Protein AF-A0A1H9XP33-F1 (afdb_monomer)

Foldseek 3Di:
DDDEAEAEEEEFAQAAPQACPQFPGFQARVLLLVLVLCLLCPPQKHRHPNVRYHYHYQAWLVSVLVVLLCQQAVDAQRYAYEYEYAGAWAADPVLWIFAAHRHDDNVPCVVGTHTLVSSLVSQLVGNYQHYEYEEHYE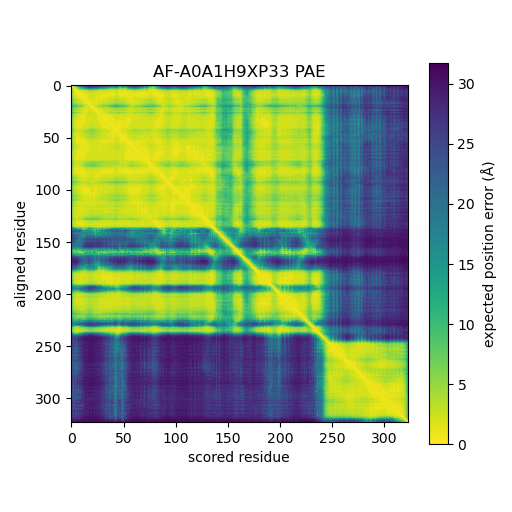SQVSNVVPVPNPLASDHAKYKYKYFHDYPDDDDSDPDRNHHDLLSVQLSVCSNQQPPDDPFFCFPVRSLVSSQVSCVVVVHDGIDMDIHNHPDTHGRIGHNPPPPPPPPQLVSLVVVLVVLLVPAPFLVSSCSVNVVSLVSNCVDLVCVLVSLQVQLVSCVRVVNNVRSVVSNVVSVVSVPDPDD

Structure (mmCIF, N/CA/C/O backbone):
data_AF-A0A1H9XP33-F1
#
_entry.id   AF-A0A1H9XP33-F1
#
loop_
_atom_site.group_PDB
_atom_site.id
_atom_site.type_symbol
_atom_site.label_atom_id
_atom_site.label_alt_id
_atom_site.label_comp_id
_atom_site.label_asym_id
_atom_site.label_entity_id
_atom_site.label_seq_id
_atom_site.pdbx_PDB_ins_code
_atom_site.Cartn_x
_atom_site.Cartn_y
_atom_site.Cartn_z
_atom_site.occupancy
_atom_site.B_iso_or_equiv
_atom_site.auth_seq_id
_atom_site.auth_comp_id
_atom_site.auth_asym_id
_atom_site.auth_atom_id
_atom_site.pdbx_PDB_model_num
ATOM 1 N N . MET A 1 1 ? -26.096 -5.736 9.393 1.00 40.00 1 MET A N 1
ATOM 2 C CA . MET A 1 1 ? -25.093 -5.368 8.371 1.00 40.00 1 MET A CA 1
ATOM 3 C C . MET A 1 1 ? -23.781 -5.936 8.857 1.00 40.00 1 MET A C 1
ATOM 5 O O . MET A 1 1 ? -23.529 -5.797 10.047 1.00 40.00 1 MET A O 1
ATOM 9 N N . ALA A 1 2 ? -23.040 -6.655 8.012 1.00 49.94 2 ALA A N 1
ATOM 10 C CA . ALA A 1 2 ? -21.711 -7.123 8.394 1.00 49.94 2 ALA A CA 1
ATOM 11 C C . ALA A 1 2 ? -20.819 -5.903 8.665 1.00 49.94 2 ALA A C 1
ATOM 13 O O . ALA A 1 2 ? -20.994 -4.857 8.034 1.00 49.94 2 ALA A O 1
ATOM 14 N N . GLU A 1 3 ? -19.930 -6.012 9.645 1.00 59.25 3 GLU A N 1
ATOM 15 C CA . GLU A 1 3 ? -18.951 -4.969 9.930 1.00 59.25 3 GLU A CA 1
ATOM 16 C C . GLU A 1 3 ? -17.987 -4.847 8.740 1.00 59.25 3 GLU A C 1
ATOM 18 O O . GLU A 1 3 ? -17.583 -5.851 8.155 1.00 59.25 3 GLU A O 1
ATOM 23 N N . ARG A 1 4 ? -17.684 -3.616 8.321 1.00 71.75 4 ARG A N 1
ATOM 24 C CA . ARG A 1 4 ? -16.796 -3.355 7.181 1.00 71.75 4 ARG A CA 1
ATOM 25 C C . ARG A 1 4 ? -15.361 -3.705 7.569 1.00 71.75 4 ARG A C 1
ATOM 27 O O . ARG A 1 4 ? -14.798 -3.042 8.435 1.00 71.75 4 ARG A O 1
ATOM 34 N N . THR A 1 5 ? -14.758 -4.670 6.880 1.00 84.06 5 THR A N 1
ATOM 35 C CA . THR A 1 5 ? -13.333 -4.996 7.029 1.00 84.06 5 THR A CA 1
ATOM 36 C C . THR A 1 5 ? -12.486 -4.161 6.065 1.00 84.06 5 THR A C 1
ATOM 38 O O . THR A 1 5 ? -12.857 -3.944 4.908 1.00 84.06 5 THR A O 1
ATOM 41 N N . TYR A 1 6 ? -11.337 -3.683 6.541 1.00 87.69 6 TYR A N 1
ATOM 42 C CA . TYR A 1 6 ? -10.351 -2.957 5.742 1.00 87.69 6 TYR A CA 1
ATOM 43 C C . TYR A 1 6 ? -9.176 -3.891 5.475 1.00 87.69 6 TYR A C 1
ATOM 45 O O . TYR A 1 6 ? -8.472 -4.268 6.408 1.00 87.69 6 TYR A O 1
ATOM 53 N N . ARG A 1 7 ? -8.977 -4.284 4.215 1.00 94.00 7 ARG A N 1
ATOM 54 C CA . ARG A 1 7 ? -7.923 -5.225 3.809 1.00 94.00 7 ARG A CA 1
ATOM 55 C C . ARG A 1 7 ? -6.923 -4.514 2.912 1.00 94.00 7 ARG A C 1
ATOM 57 O O . ARG A 1 7 ? -7.322 -3.820 1.977 1.00 94.00 7 ARG A O 1
ATOM 64 N N . ALA A 1 8 ? -5.635 -4.739 3.147 1.00 97.00 8 ALA A N 1
ATOM 65 C CA . ALA A 1 8 ? -4.570 -4.182 2.327 1.00 97.00 8 ALA A CA 1
ATOM 66 C C . ALA A 1 8 ? -3.606 -5.256 1.817 1.00 97.00 8 ALA A C 1
ATOM 68 O O . ALA A 1 8 ? -3.196 -6.156 2.553 1.00 97.00 8 ALA A O 1
ATOM 69 N N . LEU A 1 9 ? -3.201 -5.111 0.559 1.00 98.50 9 LEU A N 1
ATOM 70 C CA . LEU A 1 9 ? -2.110 -5.857 -0.050 1.00 98.50 9 LEU A CA 1
ATOM 71 C C . LEU A 1 9 ? -1.012 -4.869 -0.446 1.00 98.50 9 LEU A C 1
ATOM 73 O O . LEU A 1 9 ? -1.232 -4.000 -1.289 1.00 98.50 9 LEU A O 1
ATOM 77 N N . LEU A 1 10 ? 0.165 -5.006 0.162 1.00 98.12 10 LEU A N 1
ATOM 78 C CA . LEU A 1 10 ? 1.353 -4.219 -0.158 1.00 98.12 10 LEU A CA 1
ATOM 79 C C . LEU A 1 10 ? 2.293 -5.087 -1.001 1.00 98.12 10 LEU A C 1
ATOM 81 O O . LEU A 1 10 ? 2.899 -6.021 -0.480 1.00 98.12 10 LEU A O 1
ATOM 85 N N . VAL A 1 11 ? 2.395 -4.806 -2.297 1.00 98.19 11 VAL A N 1
ATOM 86 C CA . VAL A 1 11 ? 3.327 -5.472 -3.215 1.00 98.19 11 VAL A CA 1
ATOM 87 C C . VAL A 1 11 ? 4.548 -4.578 -3.392 1.00 98.19 11 VAL A C 1
ATOM 89 O O . VAL A 1 11 ? 4.429 -3.462 -3.890 1.00 98.19 11 VAL A O 1
ATOM 92 N N . THR A 1 12 ? 5.726 -5.040 -2.989 1.00 95.81 12 THR A N 1
ATOM 93 C CA . THR A 1 12 ? 6.941 -4.215 -3.015 1.00 95.81 12 THR A CA 1
ATOM 94 C C . THR A 1 12 ? 8.111 -4.971 -3.613 1.00 95.81 12 THR A C 1
ATOM 96 O O . THR A 1 12 ? 8.598 -5.929 -3.017 1.00 95.81 12 THR A O 1
ATOM 99 N N . ASN A 1 13 ? 8.593 -4.519 -4.765 1.00 95.38 13 ASN A N 1
ATOM 100 C CA . ASN A 1 13 ? 9.676 -5.169 -5.490 1.00 95.38 13 ASN A CA 1
ATOM 101 C C . ASN A 1 13 ? 10.824 -4.186 -5.720 1.00 95.38 13 ASN A C 1
ATOM 103 O O . ASN A 1 13 ? 10.667 -3.191 -6.428 1.00 95.38 13 ASN A O 1
ATOM 107 N N . GLY A 1 14 ? 11.978 -4.487 -5.126 1.00 92.50 14 GLY A N 1
ATOM 10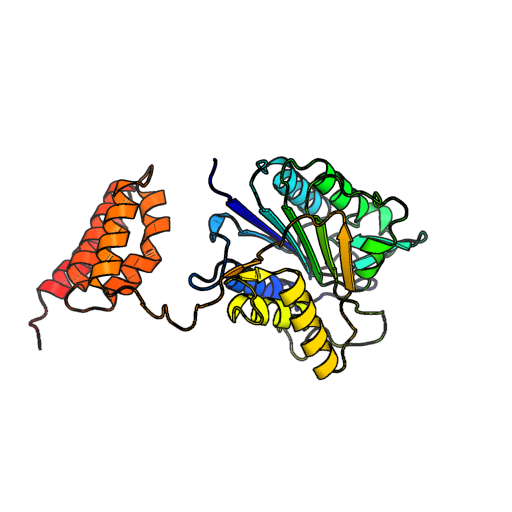8 C CA . GLY A 1 14 ? 13.219 -3.731 -5.279 1.00 92.50 14 GLY A CA 1
ATOM 109 C C . GLY A 1 14 ? 14.367 -4.537 -5.887 1.00 92.50 14 GLY A C 1
ATOM 110 O O . GLY A 1 14 ? 15.301 -3.945 -6.425 1.00 92.50 14 GLY A O 1
ATOM 111 N N . ALA A 1 15 ? 14.309 -5.870 -5.870 1.00 93.25 15 ALA A N 1
ATOM 112 C CA . ALA A 1 15 ? 15.332 -6.722 -6.469 1.00 93.25 15 ALA A CA 1
ATOM 113 C C . ALA A 1 15 ? 14.938 -7.198 -7.879 1.00 93.25 15 ALA A C 1
ATOM 115 O O . ALA A 1 15 ? 13.891 -7.817 -8.056 1.00 93.25 15 ALA A O 1
ATOM 116 N N . PHE A 1 16 ? 15.823 -6.991 -8.862 1.00 95.25 16 PHE A N 1
ATOM 117 C CA . PHE A 1 16 ? 15.619 -7.383 -10.268 1.00 95.25 16 PHE A CA 1
ATOM 118 C C . PHE A 1 16 ? 16.847 -8.130 -10.834 1.00 95.25 16 PHE A C 1
ATOM 120 O O . PHE A 1 16 ? 17.539 -7.623 -11.719 1.00 95.25 16 PHE A O 1
ATOM 127 N N . PRO A 1 17 ? 17.189 -9.318 -10.296 1.00 96.06 17 PRO A N 1
ATOM 128 C CA . PRO A 1 17 ? 18.408 -10.046 -10.670 1.00 96.06 17 PRO A CA 1
ATOM 129 C C . PRO A 1 17 ? 18.444 -10.509 -12.133 1.00 96.06 17 PRO A C 1
ATOM 131 O O . PRO A 1 17 ? 19.531 -10.727 -12.666 1.00 96.06 17 PRO A O 1
ATOM 134 N N . ASP A 1 18 ? 17.283 -10.645 -12.774 1.00 95.62 18 ASP A N 1
ATOM 135 C CA . ASP A 1 18 ? 17.166 -11.202 -14.125 1.00 95.62 18 ASP A CA 1
ATOM 136 C C . ASP A 1 18 ? 17.384 -10.149 -15.228 1.00 95.62 18 ASP A C 1
ATOM 138 O O . ASP A 1 18 ? 17.601 -10.508 -16.388 1.00 95.62 18 ASP A O 1
ATOM 142 N N . ASP A 1 19 ? 17.368 -8.856 -14.880 1.00 93.69 19 ASP A N 1
ATOM 143 C CA . ASP A 1 19 ? 17.683 -7.749 -15.791 1.00 93.69 19 ASP A CA 1
ATOM 144 C C . ASP A 1 19 ? 18.247 -6.513 -15.057 1.00 93.69 19 ASP A C 1
ATOM 146 O O . ASP A 1 19 ? 17.662 -5.430 -15.112 1.00 93.69 19 ASP A O 1
ATOM 150 N N . PRO A 1 20 ? 19.412 -6.617 -14.391 1.00 86.62 20 PRO A N 1
ATOM 151 C CA . PRO A 1 20 ? 19.989 -5.505 -13.630 1.00 86.62 20 PRO A CA 1
ATOM 152 C C . PRO A 1 20 ? 20.399 -4.312 -14.511 1.00 86.62 20 PRO A C 1
ATOM 154 O O . PRO A 1 20 ? 20.619 -3.214 -14.002 1.00 86.62 20 PRO A O 1
ATOM 157 N N . GLY A 1 21 ? 20.535 -4.520 -15.829 1.00 85.44 21 GLY A N 1
ATOM 158 C CA . GLY A 1 21 ? 20.851 -3.471 -16.800 1.00 85.44 21 GLY A CA 1
ATOM 159 C C . GLY A 1 21 ? 19.621 -2.696 -17.282 1.00 85.44 21 GLY A C 1
ATOM 160 O O . GLY A 1 21 ? 19.719 -1.493 -17.521 1.00 85.44 21 GLY A O 1
ATOM 161 N N . GLY A 1 22 ? 18.472 -3.363 -17.426 1.00 86.69 22 GLY A N 1
ATOM 162 C CA . GLY A 1 22 ? 17.199 -2.738 -17.795 1.00 86.69 22 GLY A CA 1
ATOM 163 C C . GLY A 1 22 ? 16.377 -2.242 -16.602 1.00 86.69 22 GLY A C 1
ATOM 164 O O . GLY A 1 22 ? 15.602 -1.295 -16.757 1.00 86.69 22 GLY A O 1
ATOM 165 N N . LEU A 1 23 ? 16.567 -2.848 -15.427 1.00 89.19 23 LEU A N 1
ATOM 166 C CA . LEU A 1 23 ? 15.895 -2.548 -14.164 1.00 89.19 23 LEU A CA 1
ATOM 167 C C . LEU A 1 23 ? 16.927 -2.536 -13.028 1.00 89.19 23 LEU A C 1
ATOM 169 O O . LEU A 1 23 ? 17.264 -3.567 -12.450 1.00 89.19 23 LEU A O 1
ATOM 173 N N . ALA A 1 24 ? 17.439 -1.352 -12.697 1.00 88.44 24 ALA A N 1
ATOM 174 C CA . ALA A 1 24 ? 18.358 -1.211 -11.571 1.00 88.44 24 ALA A CA 1
ATOM 175 C C . ALA A 1 24 ? 17.665 -1.602 -10.247 1.00 88.44 24 ALA A C 1
ATOM 177 O O . ALA A 1 24 ? 16.473 -1.317 -10.091 1.00 88.44 24 ALA A O 1
ATOM 178 N N . PRO A 1 25 ? 18.376 -2.221 -9.287 1.00 88.94 25 PRO A N 1
ATOM 179 C CA . PRO A 1 25 ? 17.812 -2.513 -7.975 1.00 88.94 25 PRO A CA 1
ATOM 180 C C . PRO A 1 25 ? 17.385 -1.224 -7.264 1.00 88.94 25 PRO A C 1
ATOM 182 O O . PRO A 1 25 ? 18.082 -0.213 -7.352 1.00 88.94 25 PRO A O 1
ATOM 185 N N . LEU A 1 26 ? 16.252 -1.288 -6.565 1.00 87.31 26 LEU A N 1
ATOM 186 C CA . LEU A 1 26 ? 15.684 -0.191 -5.789 1.00 87.31 26 LEU A CA 1
ATOM 187 C C . LEU A 1 26 ? 15.841 -0.462 -4.294 1.00 87.31 26 LEU A C 1
ATOM 189 O O . LEU A 1 26 ? 15.582 -1.574 -3.831 1.00 87.31 26 LEU A O 1
ATOM 193 N N . LEU A 1 27 ? 16.226 0.558 -3.529 1.00 85.12 27 LEU A N 1
ATOM 194 C CA . LEU A 1 27 ? 16.434 0.432 -2.078 1.00 85.12 27 LEU A CA 1
ATOM 195 C C . LEU A 1 27 ? 15.208 0.847 -1.248 1.00 85.12 27 LEU A C 1
ATOM 197 O O . LEU A 1 27 ? 15.084 0.437 -0.094 1.00 85.12 27 LEU A O 1
ATOM 201 N N . GLY A 1 28 ? 14.304 1.638 -1.830 1.00 84.56 28 GLY A N 1
ATOM 202 C CA . GLY A 1 28 ? 13.090 2.143 -1.178 1.00 84.56 28 GLY A CA 1
ATOM 203 C C . GLY A 1 28 ? 11.992 1.106 -0.875 1.00 84.56 28 GLY A C 1
ATOM 204 O O . GLY A 1 28 ? 11.453 1.148 0.233 1.00 84.56 28 GLY A O 1
ATOM 205 N N . PRO A 1 29 ? 11.669 0.137 -1.764 1.00 91.06 29 PRO A N 1
ATOM 206 C CA . PRO A 1 29 ? 10.449 -0.674 -1.639 1.00 91.06 29 PRO A CA 1
ATOM 207 C C . PRO A 1 29 ? 10.289 -1.443 -0.320 1.00 91.06 29 PRO A C 1
ATOM 209 O O . PRO A 1 29 ? 9.179 -1.555 0.200 1.00 91.06 29 PRO A O 1
ATOM 212 N N . ALA A 1 30 ? 11.382 -1.943 0.264 1.00 88.88 30 ALA A N 1
ATOM 213 C CA . ALA A 1 30 ? 11.325 -2.607 1.567 1.00 88.88 30 ALA A CA 1
ATOM 214 C C . ALA A 1 30 ? 10.908 -1.633 2.682 1.00 88.88 30 ALA A C 1
ATOM 216 O O . ALA A 1 30 ? 10.032 -1.940 3.493 1.00 88.88 30 ALA A O 1
ATOM 217 N N . ARG A 1 31 ? 11.485 -0.424 2.689 1.00 89.00 31 ARG A N 1
ATOM 218 C CA . ARG A 1 31 ? 11.159 0.609 3.676 1.00 89.00 31 ARG A CA 1
ATOM 219 C C . ARG A 1 31 ? 9.765 1.190 3.457 1.00 89.00 31 ARG A C 1
ATOM 221 O O . ARG A 1 31 ? 9.067 1.501 4.421 1.00 89.00 31 ARG A O 1
ATOM 228 N N . ASP A 1 32 ? 9.349 1.287 2.202 1.00 91.44 32 ASP A N 1
ATOM 229 C CA . ASP A 1 32 ? 8.005 1.693 1.818 1.00 91.44 32 ASP A CA 1
ATOM 230 C C . ASP A 1 32 ? 6.937 0.754 2.397 1.00 91.44 32 ASP A C 1
ATOM 232 O O . ASP A 1 32 ? 5.954 1.224 2.974 1.00 91.44 32 ASP A O 1
ATOM 236 N N . ALA A 1 33 ? 7.142 -0.568 2.299 1.00 91.81 33 ALA A N 1
ATOM 237 C CA . ALA A 1 33 ? 6.236 -1.562 2.879 1.00 91.81 33 ALA A CA 1
ATOM 238 C C . ALA A 1 33 ? 6.100 -1.394 4.396 1.00 91.81 33 ALA A C 1
ATOM 240 O O . ALA A 1 33 ? 4.986 -1.408 4.922 1.00 91.81 33 ALA A O 1
ATOM 241 N N . GLU A 1 34 ? 7.221 -1.228 5.102 1.00 90.00 34 GLU A N 1
ATOM 242 C CA . GLU A 1 34 ? 7.234 -1.028 6.553 1.00 90.00 34 GLU A CA 1
ATOM 243 C C . GLU A 1 34 ? 6.467 0.233 6.952 1.00 90.00 34 GLU A C 1
ATOM 245 O O . GLU A 1 34 ? 5.633 0.198 7.860 1.00 90.00 34 GLU A O 1
ATOM 250 N N . LEU A 1 35 ? 6.722 1.340 6.251 1.00 91.19 35 LEU A N 1
ATOM 251 C CA . LEU A 1 35 ? 6.119 2.628 6.555 1.00 91.19 35 LEU A CA 1
ATOM 252 C C . LEU A 1 35 ? 4.611 2.629 6.271 1.00 91.19 35 LEU A C 1
ATOM 254 O O . LEU A 1 35 ? 3.824 3.051 7.121 1.00 91.19 35 LEU A O 1
ATOM 258 N N . MET A 1 36 ? 4.196 2.097 5.119 1.00 94.62 36 MET A N 1
ATOM 259 C CA . MET A 1 36 ? 2.780 1.960 4.777 1.00 94.62 36 MET A CA 1
ATOM 260 C C . MET A 1 36 ? 2.059 1.015 5.730 1.00 94.62 36 MET A C 1
ATOM 262 O O . MET A 1 36 ? 0.979 1.353 6.211 1.00 94.62 36 MET A O 1
ATOM 266 N N . ARG A 1 37 ? 2.652 -0.141 6.061 1.00 91.56 37 ARG A N 1
ATOM 267 C CA . ARG A 1 37 ? 2.064 -1.069 7.035 1.00 91.56 37 ARG A CA 1
ATOM 268 C C . ARG A 1 37 ? 1.867 -0.381 8.381 1.00 91.56 37 ARG A C 1
ATOM 270 O O . ARG A 1 37 ? 0.764 -0.435 8.911 1.00 91.56 37 ARG A O 1
ATOM 277 N N . SER A 1 38 ? 2.892 0.310 8.882 1.00 86.88 38 SER A N 1
ATOM 278 C CA . SER A 1 38 ? 2.818 1.043 10.148 1.00 86.88 38 SER A CA 1
ATOM 279 C C . SER A 1 38 ? 1.711 2.097 10.147 1.00 86.88 38 SER A C 1
ATOM 281 O O . SER A 1 38 ? 0.996 2.212 11.136 1.00 86.88 38 SER A O 1
ATOM 283 N N . ALA A 1 39 ? 1.555 2.861 9.063 1.00 88.94 39 ALA A N 1
ATOM 284 C CA . ALA A 1 39 ? 0.540 3.908 8.979 1.00 88.94 39 ALA A CA 1
ATOM 285 C C . ALA A 1 39 ? -0.886 3.338 8.872 1.00 88.94 39 ALA A C 1
ATOM 287 O O . ALA A 1 39 ? -1.811 3.838 9.510 1.00 88.94 39 ALA A O 1
ATOM 288 N N . LEU A 1 40 ? -1.073 2.264 8.097 1.00 87.12 40 LEU A N 1
ATOM 289 C CA . LEU A 1 40 ? -2.379 1.623 7.911 1.00 87.12 40 LEU A CA 1
ATOM 290 C C . LEU A 1 40 ? -2.887 0.924 9.177 1.00 87.12 40 LEU A C 1
ATOM 292 O O . LEU A 1 40 ? -4.105 0.824 9.351 1.00 87.12 40 LEU A O 1
ATOM 296 N N . THR A 1 41 ? -1.972 0.460 10.036 1.00 82.06 41 THR A N 1
ATOM 297 C CA . THR A 1 41 ? -2.269 -0.271 11.278 1.00 82.06 41 THR A CA 1
ATOM 298 C C . THR A 1 41 ? -2.006 0.548 12.543 1.00 82.06 41 THR A C 1
ATOM 300 O O . THR A 1 41 ? -1.961 -0.027 13.631 1.00 82.06 41 THR A O 1
ATOM 303 N N . ASP A 1 42 ? -1.780 1.863 12.433 1.00 79.94 42 ASP A N 1
ATOM 304 C CA . ASP A 1 42 ? -1.598 2.726 13.605 1.00 79.94 42 ASP A CA 1
ATOM 305 C C . ASP A 1 42 ? -2.854 2.630 14.500 1.00 79.94 42 ASP A C 1
ATOM 307 O O . ASP A 1 42 ? -3.969 2.817 14.008 1.00 79.94 42 ASP A O 1
ATOM 311 N N . PRO A 1 43 ? -2.734 2.351 15.809 1.00 71.56 43 PRO A N 1
ATOM 312 C CA . PRO A 1 43 ? -3.908 2.183 16.668 1.00 71.56 43 PRO A CA 1
ATOM 313 C C . PRO A 1 43 ? -4.811 3.425 16.727 1.00 71.56 43 PRO A C 1
ATOM 315 O O . PRO A 1 43 ? -6.030 3.317 16.873 1.00 71.56 43 PRO A O 1
ATOM 318 N N . ARG A 1 44 ? -4.234 4.621 16.586 1.00 75.69 44 ARG A N 1
ATOM 319 C CA . ARG A 1 44 ? -4.951 5.896 16.675 1.00 75.69 44 ARG A CA 1
ATOM 320 C C . ARG A 1 44 ? -5.608 6.234 15.343 1.00 75.69 44 ARG A C 1
ATOM 322 O O . ARG A 1 44 ? -6.797 6.554 15.324 1.00 75.69 44 ARG A O 1
ATOM 329 N N . THR A 1 45 ? -4.872 6.121 14.237 1.00 80.00 45 THR A N 1
ATOM 330 C CA . THR A 1 45 ? -5.337 6.593 12.920 1.00 80.00 45 THR A CA 1
ATOM 331 C C . THR A 1 45 ? -5.629 5.487 11.905 1.00 80.00 45 THR A C 1
ATOM 333 O O . THR A 1 45 ? -6.490 5.662 11.050 1.00 80.00 45 THR A O 1
ATOM 336 N N . GLY A 1 46 ? -4.996 4.324 11.984 1.00 78.44 46 GLY A N 1
ATOM 337 C CA . GLY A 1 46 ? -5.113 3.251 10.995 1.00 78.44 46 GLY A CA 1
ATOM 338 C C . GLY A 1 46 ? -6.469 2.537 10.992 1.00 78.44 46 GLY A C 1
ATOM 339 O O . GLY A 1 46 ? -6.989 2.149 12.036 1.00 78.44 46 GLY A O 1
ATOM 340 N N . LEU A 1 47 ? -7.064 2.323 9.815 1.00 81.50 47 LEU A N 1
ATOM 341 C CA . LEU A 1 47 ? -8.326 1.573 9.677 1.00 81.50 47 LEU A CA 1
ATOM 342 C C . LEU A 1 47 ? -8.143 0.047 9.632 1.00 81.50 47 LEU A C 1
ATOM 344 O O . LEU A 1 47 ? -9.124 -0.673 9.800 1.00 81.50 47 LEU A O 1
ATOM 348 N N . HIS A 1 48 ? -6.923 -0.444 9.406 1.00 84.69 48 HIS A N 1
ATOM 349 C CA . HIS A 1 48 ? -6.650 -1.862 9.170 1.00 84.69 48 HIS A CA 1
ATOM 350 C C . HIS A 1 48 ? -6.161 -2.544 10.446 1.00 84.69 48 HIS A C 1
ATOM 352 O O . HIS A 1 48 ? -5.326 -1.998 11.170 1.00 84.69 48 HIS A O 1
ATOM 358 N N . LEU A 1 49 ? -6.604 -3.778 10.688 1.00 79.56 49 LEU A N 1
ATOM 359 C CA . LEU A 1 49 ? -5.945 -4.632 11.672 1.00 79.56 49 LEU A CA 1
ATOM 360 C C . LEU A 1 49 ? -4.608 -5.134 11.102 1.00 79.56 49 LEU A C 1
ATOM 362 O O . LEU A 1 49 ? -4.513 -5.384 9.898 1.00 79.56 49 LEU A O 1
ATOM 366 N N . PRO A 1 50 ? -3.578 -5.380 11.935 1.00 77.12 50 PRO A N 1
ATOM 367 C CA . PRO A 1 50 ? -2.300 -5.924 11.464 1.00 77.12 50 PRO A CA 1
ATOM 368 C C . PRO A 1 50 ? -2.397 -7.241 10.682 1.00 77.12 50 PRO A C 1
ATOM 370 O O . PRO A 1 50 ? -1.519 -7.518 9.862 1.00 77.12 50 PRO A O 1
ATOM 373 N N . ALA A 1 51 ? -3.438 -8.042 10.943 1.00 80.56 51 ALA A N 1
ATOM 374 C CA . ALA A 1 51 ? -3.715 -9.304 10.255 1.00 80.56 51 ALA A CA 1
ATOM 375 C C . ALA A 1 51 ? -4.328 -9.114 8.855 1.00 80.56 51 ALA A C 1
ATOM 377 O O . ALA A 1 51 ? -4.184 -9.991 8.008 1.00 80.56 51 ALA A O 1
ATOM 378 N N . ASP A 1 52 ? -4.956 -7.964 8.601 1.00 86.25 52 ASP A N 1
ATOM 379 C CA . ASP A 1 52 ? -5.610 -7.644 7.329 1.00 86.25 52 ASP A CA 1
ATOM 380 C C . ASP A 1 52 ? -4.671 -6.927 6.346 1.00 86.25 52 ASP A C 1
ATOM 382 O O . ASP A 1 52 ? -5.070 -6.597 5.228 1.00 86.25 52 ASP A O 1
ATOM 386 N N . VAL A 1 53 ? -3.413 -6.694 6.743 1.00 90.44 53 VAL A N 1
ATOM 387 C CA . VAL A 1 53 ? -2.361 -6.117 5.896 1.00 90.44 53 VAL A CA 1
ATOM 388 C C . VAL A 1 53 ? -1.351 -7.198 5.523 1.00 90.44 53 VAL A C 1
ATOM 390 O O . VAL A 1 53 ? -0.488 -7.576 6.322 1.00 90.44 53 VAL A O 1
ATOM 393 N N . ARG A 1 54 ? -1.431 -7.682 4.282 1.00 97.62 54 ARG A N 1
ATOM 394 C CA . ARG A 1 54 ? -0.488 -8.654 3.713 1.00 97.62 54 ARG A CA 1
ATOM 395 C C . ARG A 1 54 ? 0.603 -7.931 2.930 1.00 97.62 54 ARG A C 1
ATOM 397 O O . ARG A 1 54 ? 0.307 -7.080 2.098 1.00 97.62 54 ARG A O 1
ATOM 404 N N . VAL A 1 55 ? 1.859 -8.314 3.155 1.00 97.44 55 VAL A N 1
ATOM 405 C CA . VAL A 1 55 ? 3.017 -7.818 2.396 1.00 97.44 55 VAL A CA 1
ATOM 406 C C . VAL A 1 55 ? 3.536 -8.927 1.486 1.00 97.44 55 VAL A C 1
ATOM 408 O O . VAL A 1 55 ? 3.723 -10.058 1.932 1.00 97.44 55 VAL A O 1
ATOM 411 N N . VAL A 1 56 ? 3.764 -8.601 0.218 1.00 98.12 56 VAL A N 1
ATOM 412 C CA . VAL A 1 56 ? 4.376 -9.464 -0.796 1.00 98.12 56 VAL A CA 1
ATOM 413 C C . VAL A 1 56 ? 5.615 -8.742 -1.304 1.00 98.12 56 VAL A C 1
ATOM 415 O O . VAL A 1 56 ? 5.516 -7.817 -2.106 1.00 98.12 56 VAL A O 1
ATOM 418 N N . ALA A 1 57 ? 6.774 -9.137 -0.781 1.00 96.81 57 ALA A N 1
ATOM 419 C CA . ALA A 1 57 ? 8.046 -8.488 -1.064 1.00 96.81 57 ALA A CA 1
ATOM 420 C C . ALA A 1 57 ? 8.888 -9.316 -2.040 1.00 96.81 57 ALA A C 1
ATOM 422 O O . ALA A 1 57 ? 9.003 -10.528 -1.861 1.00 96.81 57 ALA A O 1
ATOM 423 N N . ASP A 1 58 ? 9.470 -8.655 -3.045 1.00 97.06 58 ASP A N 1
ATOM 424 C CA . ASP A 1 58 ? 10.377 -9.243 -4.040 1.00 97.06 58 ASP A CA 1
ATOM 425 C C . ASP A 1 58 ? 9.854 -10.571 -4.622 1.00 97.06 58 ASP A C 1
ATOM 427 O O . ASP A 1 58 ? 10.590 -11.542 -4.805 1.00 97.06 58 ASP A O 1
ATOM 431 N N . ALA A 1 59 ? 8.554 -10.636 -4.910 1.00 98.12 59 ALA A N 1
ATOM 432 C CA . ALA A 1 59 ? 7.946 -11.822 -5.500 1.00 98.12 59 ALA A CA 1
ATOM 433 C C . ALA A 1 59 ? 8.173 -11.866 -7.017 1.00 98.12 59 ALA A C 1
ATOM 435 O O . ALA A 1 59 ? 8.276 -10.826 -7.676 1.00 98.12 59 ALA A O 1
ATOM 436 N N . ASP A 1 60 ? 8.233 -13.073 -7.576 1.00 98.50 60 ASP A N 1
ATOM 437 C CA . ASP A 1 60 ? 8.177 -13.273 -9.024 1.00 98.50 60 ASP A CA 1
ATOM 438 C C . ASP A 1 60 ? 6.783 -12.928 -9.580 1.00 98.50 60 ASP A C 1
ATOM 440 O O . ASP A 1 60 ? 5.815 -12.719 -8.837 1.00 98.50 60 ASP A O 1
ATOM 444 N N . GLN A 1 61 ? 6.672 -12.835 -10.905 1.00 98.19 61 GLN A N 1
ATOM 445 C CA . GLN A 1 61 ? 5.438 -12.446 -11.586 1.00 98.19 61 GLN A CA 1
ATOM 446 C C . GLN A 1 61 ? 4.260 -13.330 -11.161 1.00 98.19 61 GLN A C 1
ATOM 448 O O . GLN A 1 61 ? 3.157 -12.833 -10.916 1.00 98.19 61 GLN A O 1
ATOM 453 N N . ARG A 1 62 ? 4.491 -14.642 -11.038 1.00 98.25 62 ARG A N 1
ATOM 454 C CA . ARG A 1 62 ? 3.467 -15.604 -10.629 1.00 98.25 62 ARG A CA 1
ATOM 455 C C . ARG A 1 62 ? 3.004 -15.351 -9.196 1.00 98.25 62 ARG A C 1
ATOM 457 O O . ARG A 1 62 ? 1.802 -15.353 -8.951 1.00 98.25 62 ARG A O 1
ATOM 464 N N . GLY A 1 63 ? 3.927 -15.143 -8.266 1.00 98.50 63 GLY A N 1
ATOM 465 C CA . GLY A 1 63 ? 3.641 -14.877 -6.862 1.00 98.50 63 GLY A CA 1
ATOM 466 C C . GLY A 1 63 ? 2.843 -13.591 -6.674 1.00 98.50 63 GLY A C 1
ATOM 467 O O . GLY A 1 63 ? 1.888 -13.577 -5.898 1.00 98.50 63 GLY A O 1
ATOM 468 N N . VAL A 1 64 ? 3.168 -12.542 -7.437 1.00 98.56 64 VAL A N 1
ATOM 469 C CA . VAL A 1 64 ? 2.383 -11.299 -7.445 1.00 98.56 64 VAL A CA 1
ATOM 470 C C . VAL A 1 64 ? 0.971 -11.545 -7.983 1.00 98.56 64 VAL A C 1
ATOM 472 O O . VAL A 1 64 ? 0.005 -11.147 -7.337 1.00 98.56 64 VAL A O 1
ATOM 475 N N . LEU A 1 65 ? 0.827 -12.230 -9.123 1.00 98.44 65 LEU A N 1
ATOM 476 C CA . LEU A 1 65 ? -0.485 -12.522 -9.717 1.00 98.44 65 LEU A CA 1
ATOM 477 C C . LEU A 1 65 ? -1.374 -13.364 -8.795 1.00 98.44 65 LEU A C 1
ATOM 479 O O . LEU A 1 65 ? -2.543 -13.035 -8.632 1.00 98.44 65 LEU A O 1
ATOM 483 N N . VAL A 1 66 ? -0.824 -14.404 -8.162 1.00 98.44 66 VAL A N 1
ATOM 484 C CA . VAL A 1 66 ? -1.561 -15.235 -7.194 1.00 98.44 66 VAL A CA 1
ATOM 485 C C . VAL A 1 66 ? -1.999 -14.406 -5.990 1.00 98.44 66 VAL A C 1
ATOM 487 O O . VAL A 1 66 ? -3.147 -14.496 -5.571 1.00 98.44 66 VAL A O 1
ATOM 490 N N . ALA A 1 67 ? -1.120 -13.561 -5.446 1.00 98.44 67 ALA A N 1
ATOM 491 C CA . ALA A 1 67 ? -1.476 -12.725 -4.305 1.00 98.44 67 ALA A CA 1
ATOM 492 C C . ALA A 1 67 ? -2.568 -11.697 -4.638 1.00 98.44 67 ALA A C 1
ATOM 494 O O . ALA A 1 67 ? -3.435 -11.441 -3.804 1.00 98.44 67 ALA A O 1
ATOM 495 N N . LEU A 1 68 ? -2.529 -11.113 -5.839 1.00 98.25 68 LEU A N 1
ATOM 496 C CA . LEU A 1 68 ? -3.570 -10.210 -6.328 1.00 98.25 68 LEU A CA 1
ATOM 497 C C . LEU A 1 68 ? -4.907 -10.940 -6.483 1.00 98.25 68 LEU A C 1
ATOM 499 O O . LEU A 1 68 ? -5.925 -10.436 -6.012 1.00 98.25 68 LEU A O 1
ATOM 503 N N . ASP A 1 69 ? -4.891 -12.124 -7.095 1.00 97.44 69 ASP A N 1
ATOM 504 C CA . ASP A 1 69 ? -6.077 -12.956 -7.296 1.00 97.44 69 ASP A CA 1
ATOM 505 C C . ASP A 1 69 ? -6.730 -13.323 -5.952 1.00 97.44 69 ASP A C 1
ATOM 507 O O . ASP A 1 69 ? -7.880 -12.967 -5.706 1.00 97.44 69 ASP A O 1
ATOM 511 N N . GLU A 1 70 ? -5.960 -13.886 -5.013 1.00 97.12 70 GLU A N 1
ATOM 512 C CA . GLU A 1 70 ? -6.421 -14.216 -3.653 1.00 97.12 70 GLU A CA 1
ATOM 513 C C . GLU A 1 70 ? -6.983 -12.994 -2.905 1.00 97.12 70 GLU A C 1
ATOM 515 O O . GLU A 1 70 ? -7.970 -13.084 -2.166 1.00 97.12 70 GLU A O 1
ATOM 520 N N . PHE A 1 71 ? -6.345 -11.832 -3.064 1.00 97.06 71 PHE A N 1
ATOM 521 C CA . PHE A 1 71 ? -6.752 -10.604 -2.392 1.00 97.06 71 PHE A CA 1
ATOM 522 C C . PHE A 1 71 ? -8.109 -10.101 -2.892 1.00 97.06 71 PHE A C 1
ATOM 524 O O . PHE A 1 71 ? -9.001 -9.820 -2.080 1.00 97.06 71 PHE A O 1
ATOM 531 N N . PHE A 1 72 ? -8.267 -10.012 -4.215 1.00 95.31 72 PHE A N 1
ATOM 532 C CA . PHE A 1 72 ? -9.468 -9.488 -4.855 1.00 95.31 72 PHE A CA 1
ATOM 533 C C . PHE A 1 72 ? -10.641 -10.475 -4.823 1.00 95.31 72 PHE A C 1
ATOM 535 O O . PHE A 1 72 ? -11.771 -10.035 -4.574 1.00 95.31 72 PHE A O 1
ATOM 542 N N . ASP A 1 73 ? -10.393 -11.772 -5.019 1.00 94.31 73 ASP A N 1
ATOM 543 C CA . ASP A 1 73 ? -11.418 -12.825 -4.980 1.00 94.31 73 ASP A CA 1
ATOM 544 C C . ASP A 1 73 ? -11.929 -13.077 -3.554 1.00 94.31 73 ASP A C 1
ATOM 546 O O . ASP A 1 73 ? -13.135 -13.161 -3.320 1.00 94.31 73 ASP A O 1
ATOM 550 N N . GLY A 1 74 ? -11.032 -13.068 -2.562 1.00 91.12 74 GLY A N 1
ATOM 551 C CA . GLY A 1 74 ? -11.377 -13.315 -1.159 1.00 91.12 74 GLY A CA 1
ATOM 552 C C . GLY A 1 74 ? -12.177 -12.202 -0.467 1.00 91.12 74 GLY A C 1
ATOM 553 O O . GLY A 1 74 ? -12.379 -12.270 0.743 1.00 91.12 74 GLY A O 1
ATOM 554 N N . ALA A 1 75 ? -12.587 -11.151 -1.181 1.00 90.56 75 ALA A N 1
ATOM 555 C CA . ALA A 1 75 ? -13.244 -9.987 -0.595 1.00 90.56 75 ALA A CA 1
ATOM 556 C C . ALA A 1 75 ? -14.767 -10.130 -0.489 1.00 90.56 75 ALA A C 1
ATOM 558 O O . ALA A 1 75 ? -15.458 -10.524 -1.435 1.00 90.56 75 ALA A O 1
ATOM 559 N N . ALA A 1 76 ? -15.320 -9.717 0.650 1.00 88.88 76 ALA A N 1
ATOM 560 C CA . ALA A 1 76 ? -16.753 -9.571 0.828 1.00 88.88 76 ALA A CA 1
ATOM 561 C C . ALA A 1 76 ? -17.261 -8.255 0.216 1.00 88.88 76 ALA A C 1
ATOM 563 O O . ALA A 1 76 ? -16.513 -7.350 -0.144 1.00 88.88 76 ALA A O 1
ATOM 564 N N . ARG A 1 77 ? -18.587 -8.135 0.079 1.00 87.00 77 ARG A N 1
ATOM 565 C CA . ARG A 1 77 ? -19.224 -6.969 -0.557 1.00 87.00 77 ARG A CA 1
ATOM 566 C C . ARG A 1 77 ? -18.972 -5.659 0.199 1.00 87.00 77 ARG A C 1
ATOM 568 O O . ARG A 1 77 ? -18.900 -4.607 -0.440 1.00 87.00 77 ARG A O 1
ATOM 575 N N . ASP A 1 78 ? -18.911 -5.733 1.523 1.00 84.44 78 ASP A N 1
ATOM 576 C CA . ASP A 1 78 ? -18.824 -4.562 2.398 1.00 84.44 78 ASP A CA 1
ATOM 577 C C . ASP A 1 78 ? -17.375 -4.154 2.708 1.00 84.44 78 ASP A C 1
ATOM 579 O O . ASP A 1 78 ? -17.174 -3.062 3.248 1.00 84.44 78 ASP A O 1
ATOM 583 N N . ASP A 1 79 ? -16.398 -4.972 2.293 1.00 87.56 79 ASP A N 1
ATOM 584 C CA . ASP A 1 79 ? -14.966 -4.721 2.453 1.00 87.56 79 ASP A CA 1
ATOM 585 C C . ASP A 1 79 ? -14.510 -3.476 1.682 1.00 87.56 79 ASP A C 1
ATOM 587 O O . ASP A 1 79 ? -15.021 -3.146 0.601 1.00 87.56 79 ASP A O 1
ATOM 591 N N . GLN A 1 80 ? -13.481 -2.827 2.226 1.00 90.25 80 GLN A N 1
ATOM 592 C CA . GLN A 1 80 ? -12.628 -1.900 1.495 1.00 90.25 80 GLN A CA 1
ATOM 593 C C . GLN A 1 80 ? -11.286 -2.579 1.212 1.00 90.25 80 GLN A C 1
ATOM 595 O O . GLN A 1 80 ? -10.646 -3.091 2.130 1.00 90.25 80 GLN A O 1
ATOM 600 N N . LEU A 1 81 ? -10.856 -2.554 -0.048 1.00 94.25 81 LEU A N 1
ATOM 601 C CA . LEU A 1 81 ? -9.573 -3.109 -0.472 1.00 94.25 81 LEU A CA 1
ATOM 602 C C . LEU A 1 81 ? -8.590 -1.991 -0.803 1.00 94.25 81 LEU A C 1
ATOM 604 O O . LEU A 1 81 ? -8.917 -1.118 -1.604 1.00 94.25 81 LEU A O 1
ATOM 608 N N . LEU A 1 82 ? -7.381 -2.049 -0.252 1.00 95.56 82 LEU A N 1
ATOM 609 C CA . LEU A 1 82 ? -6.263 -1.184 -0.616 1.00 95.56 82 LEU A CA 1
ATOM 610 C C . LEU A 1 82 ? -5.134 -2.013 -1.238 1.00 95.56 82 LEU A C 1
ATOM 612 O O . LEU A 1 82 ? -4.495 -2.815 -0.565 1.00 95.56 82 LEU A O 1
ATOM 616 N N . LEU A 1 83 ? -4.865 -1.805 -2.522 1.00 97.00 83 LEU A N 1
ATOM 617 C CA . LEU A 1 83 ? -3.659 -2.290 -3.184 1.00 97.00 83 LEU A CA 1
ATOM 618 C C . LEU A 1 83 ? -2.612 -1.177 -3.175 1.00 97.00 83 LEU A C 1
ATOM 620 O O . LEU A 1 83 ? -2.856 -0.085 -3.683 1.00 97.00 83 LEU A O 1
ATOM 624 N N . TYR A 1 84 ? -1.436 -1.464 -2.641 1.00 96.81 84 TYR A N 1
ATOM 625 C CA . TYR A 1 84 ? -0.270 -0.596 -2.721 1.00 96.81 84 TYR A CA 1
ATOM 626 C C . TYR A 1 84 ? 0.828 -1.315 -3.499 1.00 96.81 84 TYR A C 1
ATOM 628 O O . TYR A 1 84 ? 1.125 -2.472 -3.205 1.00 96.81 84 TYR A O 1
ATOM 636 N N . TYR A 1 85 ? 1.427 -0.642 -4.476 1.00 96.44 85 TYR A N 1
ATOM 637 C CA . TYR A 1 85 ? 2.583 -1.150 -5.209 1.00 96.44 85 TYR A CA 1
ATOM 638 C C . TYR A 1 85 ? 3.755 -0.176 -5.105 1.00 96.44 85 TYR A C 1
ATOM 640 O O . TYR A 1 85 ? 3.568 0.999 -5.412 1.00 96.44 85 TYR A O 1
ATOM 648 N N . SER A 1 86 ? 4.946 -0.669 -4.751 1.00 93.31 86 SER A N 1
ATOM 649 C CA . SER A 1 86 ? 6.217 0.065 -4.865 1.00 93.31 86 SER A CA 1
ATOM 650 C C . SER A 1 86 ? 7.232 -0.737 -5.676 1.00 93.31 86 SER A C 1
ATOM 652 O O . SER A 1 86 ? 7.455 -1.921 -5.408 1.00 93.31 86 SER A O 1
ATOM 654 N N . GLY A 1 87 ? 7.825 -0.109 -6.690 1.00 91.94 87 GLY A N 1
ATOM 655 C CA . GLY A 1 87 ? 8.801 -0.746 -7.573 1.00 91.94 87 GLY A CA 1
ATOM 656 C C . GLY A 1 87 ? 8.903 -0.081 -8.945 1.00 91.94 87 GLY A C 1
ATOM 657 O O . GLY A 1 87 ? 8.457 1.048 -9.155 1.00 91.94 87 GLY A O 1
ATOM 658 N N . HIS A 1 88 ? 9.473 -0.786 -9.925 1.00 90.38 88 HIS A N 1
ATOM 659 C CA . HIS A 1 88 ? 9.535 -0.281 -11.301 1.00 90.38 88 HIS A CA 1
ATOM 660 C C . HIS A 1 88 ? 8.197 -0.421 -12.027 1.00 90.38 88 HIS A C 1
ATOM 662 O O . HIS A 1 88 ? 7.580 -1.481 -12.042 1.00 90.38 88 HIS A O 1
ATOM 668 N N . GLY A 1 89 ? 7.789 0.637 -12.724 1.00 88.69 89 GLY A N 1
ATOM 669 C CA . GLY A 1 89 ? 6.731 0.585 -13.728 1.00 88.69 89 GLY A CA 1
ATOM 670 C C . GLY A 1 89 ? 7.331 0.767 -15.118 1.00 88.69 89 GLY A C 1
ATOM 671 O O . GLY A 1 89 ? 8.189 1.629 -15.332 1.00 88.69 89 GLY A O 1
ATOM 672 N N . LYS A 1 90 ? 6.903 -0.049 -16.083 1.00 87.06 90 LYS A N 1
ATOM 673 C CA . LYS A 1 90 ? 7.397 0.021 -17.462 1.00 87.06 90 LYS A CA 1
ATOM 674 C C . LYS A 1 90 ? 6.252 -0.017 -18.459 1.00 87.06 90 LYS A C 1
ATOM 676 O O . LYS A 1 90 ? 5.315 -0.797 -18.314 1.00 87.06 90 LYS A O 1
ATOM 681 N N . LEU A 1 91 ? 6.341 0.836 -19.475 1.00 86.88 91 LEU A N 1
ATOM 682 C CA . LEU A 1 91 ? 5.423 0.805 -20.606 1.00 86.88 91 LEU A CA 1
ATOM 683 C C . LEU A 1 91 ? 5.921 -0.179 -21.660 1.00 86.88 91 LEU A C 1
ATOM 685 O O . LEU A 1 91 ? 7.122 -0.261 -21.926 1.00 86.88 91 LEU A O 1
ATOM 689 N N . ASP A 1 92 ? 4.989 -0.886 -22.276 1.00 87.56 92 ASP A N 1
ATOM 690 C CA . ASP A 1 92 ? 5.266 -1.688 -23.458 1.00 87.56 92 ASP A CA 1
ATOM 691 C C . ASP A 1 92 ? 5.305 -0.857 -24.746 1.00 87.56 92 ASP A C 1
ATOM 693 O O . ASP A 1 92 ? 5.111 0.360 -24.739 1.00 87.56 92 ASP A O 1
ATOM 697 N N . ALA A 1 93 ? 5.537 -1.528 -25.876 1.00 87.31 93 ALA A N 1
ATOM 698 C CA . ALA A 1 93 ? 5.548 -0.891 -27.192 1.00 87.31 93 ALA A CA 1
ATOM 699 C C . ALA A 1 93 ? 4.192 -0.275 -27.597 1.00 87.31 93 ALA A C 1
ATOM 701 O O . ALA A 1 93 ? 4.140 0.540 -28.516 1.00 87.31 93 ALA A O 1
ATOM 702 N N . HIS A 1 94 ? 3.105 -0.653 -26.925 1.00 85.88 94 HIS A N 1
ATOM 703 C CA . HIS A 1 94 ? 1.749 -0.151 -27.130 1.00 85.88 94 HIS A CA 1
ATOM 704 C C . HIS A 1 94 ? 1.344 0.911 -26.091 1.00 85.88 94 HIS A C 1
ATOM 706 O O . HIS A 1 94 ? 0.230 1.425 -26.150 1.00 85.88 94 HIS A O 1
ATOM 712 N N . GLY A 1 95 ? 2.234 1.267 -25.158 1.00 81.88 95 GLY A N 1
ATOM 713 C CA . GLY A 1 95 ? 1.967 2.223 -24.086 1.00 81.88 95 GLY A CA 1
ATOM 714 C C . GLY A 1 95 ? 1.224 1.652 -22.871 1.00 81.88 95 GLY A C 1
ATOM 715 O O . GLY A 1 95 ? 0.816 2.427 -22.008 1.00 81.88 95 GLY A O 1
ATOM 716 N N . ASN A 1 96 ? 1.058 0.331 -22.761 1.00 83.44 96 ASN A N 1
ATOM 717 C CA . ASN A 1 96 ? 0.426 -0.306 -21.605 1.00 83.44 96 ASN A CA 1
ATOM 718 C C . ASN A 1 96 ? 1.398 -0.399 -20.433 1.00 83.44 96 ASN A C 1
ATOM 720 O O . ASN A 1 96 ? 2.541 -0.819 -20.610 1.00 83.44 96 ASN A O 1
ATOM 724 N N . LEU A 1 97 ? 0.927 -0.078 -19.227 1.00 86.69 97 LEU A N 1
ATOM 725 C CA . LEU A 1 97 ? 1.719 -0.210 -18.008 1.00 86.69 97 LEU A CA 1
ATOM 726 C C . LEU A 1 97 ? 1.835 -1.665 -17.541 1.00 86.69 97 LEU A C 1
ATOM 728 O O . LEU A 1 97 ? 0.851 -2.403 -17.476 1.00 86.69 97 LEU A O 1
ATOM 732 N N . HIS A 1 98 ? 3.049 -2.025 -17.138 1.00 92.25 98 HIS A N 1
ATOM 733 C CA . HIS A 1 98 ? 3.395 -3.253 -16.436 1.00 92.25 98 HIS A CA 1
ATOM 734 C C . HIS A 1 98 ? 4.128 -2.905 -15.146 1.00 92.25 98 HIS A C 1
ATOM 736 O O . HIS A 1 98 ? 5.042 -2.078 -15.152 1.00 92.25 98 HIS A O 1
ATOM 742 N N . LEU A 1 99 ? 3.713 -3.535 -14.053 1.00 94.69 99 LEU A N 1
ATOM 743 C CA . LEU A 1 99 ? 4.388 -3.487 -12.763 1.00 94.69 99 LEU A CA 1
ATOM 744 C C . LEU A 1 99 ? 5.491 -4.550 -12.778 1.00 94.69 99 LEU A C 1
ATOM 746 O O . LEU A 1 99 ? 5.229 -5.710 -13.104 1.00 94.69 99 LEU A O 1
ATOM 750 N N . ALA A 1 100 ? 6.728 -4.165 -12.487 1.00 95.44 100 ALA A N 1
ATOM 751 C CA . ALA A 1 100 ? 7.844 -5.096 -12.491 1.00 95.44 100 ALA A CA 1
ATOM 752 C C . ALA A 1 100 ? 7.768 -6.036 -11.278 1.00 95.44 100 ALA A C 1
ATOM 754 O O . ALA A 1 100 ? 7.619 -5.600 -10.133 1.00 95.44 100 ALA A O 1
ATOM 755 N N . ALA A 1 101 ? 7.892 -7.328 -11.550 1.00 97.62 101 ALA A N 1
ATOM 756 C CA . ALA A 1 101 ? 8.142 -8.382 -10.583 1.00 97.62 101 ALA A CA 1
ATOM 757 C C . ALA A 1 101 ? 9.645 -8.721 -10.531 1.00 97.62 101 ALA A C 1
ATOM 759 O O . ALA A 1 101 ? 10.435 -8.202 -11.321 1.00 97.62 101 ALA A O 1
ATOM 760 N N . ARG A 1 102 ? 10.067 -9.582 -9.599 1.00 97.75 102 ARG A N 1
ATOM 761 C CA . ARG A 1 102 ? 11.491 -9.877 -9.352 1.00 97.75 102 ARG A CA 1
ATOM 762 C C . ARG A 1 102 ? 12.206 -10.478 -10.566 1.00 97.75 102 ARG A C 1
ATOM 764 O O . ARG A 1 102 ? 13.378 -10.205 -10.793 1.00 97.75 102 ARG A O 1
ATOM 771 N N . ASP A 1 103 ? 11.495 -11.285 -11.340 1.00 97.88 103 ASP A N 1
ATOM 772 C CA . ASP A 1 103 ? 11.941 -11.966 -12.561 1.00 97.88 103 ASP A CA 1
ATOM 773 C C . ASP A 1 103 ? 11.626 -11.164 -13.841 1.00 97.88 103 ASP A C 1
ATOM 775 O O . ASP A 1 103 ? 11.727 -11.667 -14.963 1.00 97.88 103 ASP A O 1
ATOM 779 N N . THR A 1 104 ? 11.215 -9.897 -13.705 1.00 97.75 104 THR A N 1
ATOM 780 C CA . THR A 1 104 ? 10.923 -9.055 -14.864 1.00 97.75 104 THR A CA 1
ATOM 781 C C . THR A 1 104 ? 12.185 -8.713 -15.641 1.00 97.75 104 THR A C 1
ATOM 783 O O . THR A 1 104 ? 13.191 -8.284 -15.084 1.00 97.75 104 THR A O 1
ATOM 786 N N . ARG A 1 105 ? 12.072 -8.792 -16.968 1.00 96.88 105 ARG A N 1
ATOM 787 C CA . ARG A 1 105 ? 13.038 -8.247 -17.915 1.00 96.88 105 ARG A CA 1
ATOM 788 C C . ARG A 1 105 ? 12.411 -7.121 -18.728 1.00 96.88 105 ARG A C 1
ATOM 790 O O . ARG A 1 105 ? 11.348 -7.301 -19.327 1.00 96.88 105 ARG A O 1
ATOM 797 N N . ALA A 1 106 ? 13.066 -5.967 -18.802 1.00 92.81 106 ALA A N 1
ATOM 798 C CA . ALA A 1 106 ? 12.565 -4.798 -19.520 1.00 92.81 106 ALA A CA 1
ATOM 799 C C . ALA A 1 106 ? 12.421 -5.063 -21.030 1.00 92.81 106 ALA A C 1
ATOM 801 O O . ALA A 1 106 ? 11.477 -4.578 -21.655 1.00 92.81 106 ALA A O 1
ATOM 802 N N . ASP A 1 107 ? 13.305 -5.882 -21.611 1.00 93.56 107 ASP A N 1
ATOM 803 C CA . ASP A 1 107 ? 13.259 -6.298 -23.021 1.00 93.56 107 ASP A CA 1
ATOM 804 C C . ASP A 1 107 ? 12.168 -7.345 -23.328 1.00 93.56 107 ASP A C 1
ATOM 806 O O . ASP A 1 107 ? 11.903 -7.656 -24.496 1.00 93.56 107 ASP A O 1
ATOM 810 N N . ARG A 1 108 ? 11.534 -7.907 -22.291 1.00 96.00 108 ARG A N 1
ATOM 811 C CA . ARG A 1 108 ? 10.472 -8.923 -22.365 1.00 96.00 108 ARG A CA 1
ATOM 812 C C . ARG A 1 108 ? 9.287 -8.587 -21.453 1.00 96.00 108 ARG A C 1
ATOM 814 O O . ARG A 1 108 ? 8.580 -9.485 -20.997 1.00 96.00 108 ARG A O 1
ATOM 821 N N . ILE A 1 109 ? 9.018 -7.292 -21.262 1.00 95.06 109 ILE A N 1
ATOM 822 C CA . ILE A 1 109 ? 8.024 -6.787 -20.302 1.00 95.06 109 ILE A CA 1
ATOM 823 C C . ILE A 1 109 ? 6.625 -7.410 -20.468 1.00 95.06 109 ILE A C 1
ATOM 825 O O . ILE A 1 109 ? 5.968 -7.690 -19.475 1.00 95.06 109 ILE A O 1
ATOM 829 N N . MET A 1 110 ? 6.212 -7.735 -21.701 1.00 93.81 110 MET A N 1
ATOM 830 C CA . MET A 1 110 ? 4.957 -8.452 -21.999 1.00 93.81 110 MET A CA 1
ATOM 831 C C . MET A 1 110 ? 4.802 -9.803 -21.331 1.00 93.81 110 MET A C 1
ATOM 833 O O . MET A 1 110 ? 3.692 -10.158 -20.943 1.00 93.81 110 MET A O 1
ATOM 837 N N . SER A 1 111 ? 5.879 -10.572 -21.261 1.00 95.19 111 SER A N 1
ATOM 838 C CA . SER A 1 111 ? 5.835 -11.937 -20.751 1.00 95.19 111 SER A CA 1
ATOM 839 C C . SER A 1 111 ? 6.230 -12.021 -19.288 1.00 95.19 111 SER A C 1
ATOM 841 O O . SER A 1 111 ? 5.780 -12.938 -18.618 1.00 95.19 111 SER A O 1
ATOM 843 N N . THR A 1 112 ? 7.054 -11.093 -18.798 1.00 96.94 112 THR A N 1
ATOM 844 C CA . THR A 1 112 ? 7.666 -11.189 -17.463 1.00 96.94 112 THR A CA 1
ATOM 845 C C . THR A 1 112 ? 7.173 -10.126 -16.479 1.00 96.94 112 THR A C 1
ATOM 847 O O . THR A 1 112 ? 7.469 -10.217 -15.295 1.00 96.94 112 THR A O 1
ATOM 850 N N . GLY A 1 113 ? 6.483 -9.082 -16.949 1.00 96.06 113 GLY A N 1
ATOM 851 C CA . GLY A 1 113 ? 5.890 -8.042 -16.104 1.00 96.06 113 GLY A CA 1
ATOM 852 C C . GLY A 1 113 ? 4.452 -8.371 -15.701 1.00 96.06 113 GLY A C 1
ATOM 853 O O . GLY A 1 113 ? 3.762 -9.143 -16.367 1.00 96.06 113 GLY A O 1
ATOM 854 N N . VAL A 1 114 ? 3.969 -7.773 -14.614 1.00 97.19 114 VAL A N 1
ATOM 855 C CA . VAL A 1 114 ? 2.563 -7.875 -14.207 1.00 97.19 114 VAL A CA 1
ATOM 856 C C . VAL A 1 114 ? 1.772 -6.792 -14.928 1.00 97.19 114 VAL A C 1
ATOM 858 O O . VAL A 1 114 ? 1.872 -5.605 -14.615 1.00 97.19 114 VAL A O 1
ATOM 861 N N . ALA A 1 115 ? 0.982 -7.195 -15.918 1.00 93.88 115 ALA A N 1
ATOM 862 C CA . ALA A 1 115 ? 0.206 -6.262 -16.720 1.00 93.88 115 ALA A CA 1
ATOM 863 C C . ALA A 1 115 ? -0.837 -5.530 -15.860 1.00 93.88 115 ALA A C 1
ATOM 865 O O . ALA A 1 115 ? -1.671 -6.171 -15.221 1.00 93.88 115 ALA A O 1
ATOM 866 N N . ALA A 1 116 ? -0.866 -4.194 -15.914 1.00 88.00 116 ALA A N 1
ATOM 867 C CA . ALA A 1 116 ? -1.866 -3.395 -15.200 1.00 88.00 116 ALA A CA 1
ATOM 868 C C . ALA A 1 116 ? -3.306 -3.804 -15.560 1.00 88.00 116 ALA A C 1
ATOM 870 O O . ALA A 1 116 ? -4.186 -3.792 -14.702 1.00 88.00 116 ALA A O 1
ATOM 871 N N . ARG A 1 117 ? -3.533 -4.245 -16.808 1.00 86.31 117 ARG A N 1
ATOM 872 C CA . ARG A 1 117 ? -4.827 -4.786 -17.259 1.00 86.31 117 ARG A CA 1
ATOM 873 C C . ARG A 1 117 ? -5.294 -5.990 -16.433 1.00 86.31 117 ARG A C 1
ATOM 875 O O . ARG A 1 117 ? -6.465 -6.056 -16.096 1.00 86.31 117 ARG A O 1
ATOM 882 N N . ALA A 1 118 ? -4.386 -6.890 -16.048 1.00 90.62 118 ALA A N 1
ATOM 883 C CA . ALA A 1 118 ? -4.738 -8.073 -15.267 1.00 90.62 118 ALA A CA 1
ATOM 884 C C . ALA A 1 118 ? -5.184 -7.674 -13.853 1.00 90.62 118 ALA A C 1
ATOM 886 O O . ALA A 1 118 ? -6.187 -8.171 -13.353 1.00 90.62 118 ALA A O 1
ATOM 887 N N . VAL A 1 119 ? -4.494 -6.700 -13.245 1.00 92.00 119 VAL A N 1
ATOM 888 C CA . VAL A 1 119 ? -4.890 -6.115 -11.952 1.00 92.00 119 VAL A CA 1
ATOM 889 C C . VAL A 1 119 ? -6.297 -5.522 -12.043 1.00 92.00 119 VAL A C 1
ATOM 891 O O . VAL A 1 119 ? -7.137 -5.762 -11.183 1.00 92.00 119 VAL A O 1
ATOM 894 N N . VAL A 1 120 ? -6.571 -4.773 -13.111 1.00 85.25 120 VAL A N 1
ATOM 895 C CA . VAL A 1 120 ? -7.871 -4.138 -13.362 1.00 85.25 120 VAL A CA 1
ATOM 896 C C . VAL A 1 120 ? -8.986 -5.167 -13.551 1.00 85.25 120 VAL A C 1
ATOM 898 O O . VAL A 1 120 ? -10.075 -4.987 -13.010 1.00 85.25 120 VAL A O 1
ATOM 901 N N . GLU A 1 121 ? -8.725 -6.251 -14.280 1.00 88.38 121 GLU A N 1
ATOM 902 C CA . GLU A 1 121 ? -9.671 -7.356 -14.467 1.00 88.38 121 GLU A CA 1
ATOM 903 C C . GLU A 1 121 ? -9.994 -8.051 -13.135 1.00 88.38 121 GLU A C 1
ATOM 905 O O . GLU A 1 121 ? -11.168 -8.236 -12.810 1.00 88.38 121 GLU A O 1
ATOM 910 N N . MET A 1 122 ? -8.979 -8.342 -12.312 1.00 92.88 122 MET A N 1
ATOM 911 C CA . MET A 1 122 ? -9.160 -8.905 -10.964 1.00 92.88 122 MET A CA 1
ATOM 912 C C . MET A 1 122 ? -9.957 -7.954 -10.058 1.00 92.88 122 MET A C 1
ATOM 914 O O . MET A 1 122 ? -10.899 -8.358 -9.372 1.00 92.88 122 MET A O 1
ATOM 918 N N . MET A 1 123 ? -9.647 -6.655 -10.103 1.00 88.81 123 MET A N 1
ATOM 919 C CA . MET A 1 123 ? -10.406 -5.630 -9.389 1.00 88.81 123 MET A CA 1
ATOM 920 C C . MET A 1 123 ? -11.868 -5.587 -9.832 1.00 88.81 123 MET A C 1
ATOM 922 O O . MET A 1 123 ? -12.749 -5.453 -8.985 1.00 88.81 123 MET A O 1
ATOM 926 N N . ALA A 1 124 ? -12.145 -5.681 -11.133 1.00 85.12 124 ALA A N 1
ATOM 927 C CA . ALA A 1 124 ? -13.504 -5.668 -11.666 1.00 85.12 124 ALA A CA 1
ATOM 928 C C . ALA A 1 124 ? -14.298 -6.923 -11.263 1.00 85.12 124 ALA A C 1
ATOM 930 O O . ALA A 1 124 ? -15.496 -6.824 -11.000 1.00 85.12 124 ALA A O 1
ATOM 931 N N . ALA A 1 125 ? -13.634 -8.078 -11.158 1.00 89.38 125 ALA A N 1
ATOM 932 C CA . ALA A 1 125 ? -14.239 -9.327 -10.695 1.00 89.38 125 ALA A CA 1
ATOM 933 C C . ALA A 1 125 ? -14.539 -9.335 -9.181 1.00 89.38 125 ALA A C 1
ATOM 935 O O . ALA A 1 125 ? -15.468 -10.010 -8.732 1.00 89.38 125 ALA A O 1
ATOM 936 N N . SER A 1 126 ? -13.791 -8.560 -8.390 1.00 90.62 126 SER A N 1
ATOM 937 C CA . SER A 1 126 ? -13.946 -8.506 -6.935 1.00 90.62 126 SER A CA 1
ATOM 938 C C . SER A 1 126 ? -15.318 -7.988 -6.483 1.00 90.62 126 SER A C 1
ATOM 940 O O . SER A 1 126 ? -15.813 -6.954 -6.948 1.00 90.62 126 SER A O 1
ATOM 942 N N . ARG A 1 127 ? -15.896 -8.658 -5.476 1.00 89.56 127 ARG A N 1
ATOM 943 C CA . ARG A 1 127 ? -17.199 -8.310 -4.876 1.00 89.56 127 ARG A CA 1
ATOM 944 C C . ARG A 1 127 ? -17.163 -7.034 -4.036 1.00 89.56 127 ARG A C 1
ATOM 946 O O . ARG A 1 127 ? -18.233 -6.458 -3.804 1.00 89.56 127 ARG A O 1
ATOM 953 N N . ALA A 1 128 ? -15.979 -6.623 -3.575 1.00 87.94 128 ALA A N 1
ATOM 954 C CA . ALA A 1 128 ? -15.802 -5.415 -2.779 1.00 87.94 128 ALA A CA 1
ATOM 955 C C . ALA A 1 128 ? -16.363 -4.201 -3.519 1.00 87.94 128 ALA A C 1
ATOM 957 O O . ALA A 1 128 ? -16.235 -4.076 -4.740 1.00 87.94 128 ALA A O 1
ATOM 958 N N . ARG A 1 129 ? -17.008 -3.293 -2.787 1.00 79.81 129 ARG A N 1
ATOM 959 C CA . ARG A 1 129 ? -17.525 -2.061 -3.392 1.00 79.81 129 ARG A CA 1
ATOM 960 C C . ARG A 1 129 ? -16.436 -1.000 -3.493 1.00 79.81 129 ARG A C 1
ATOM 962 O O . ARG A 1 129 ? -16.300 -0.427 -4.564 1.00 79.81 129 ARG A O 1
ATOM 969 N N . ALA A 1 130 ? -15.641 -0.813 -2.439 1.00 84.94 130 ALA A N 1
ATOM 970 C CA . ALA A 1 130 ? -14.594 0.203 -2.381 1.00 84.94 130 ALA A CA 1
ATOM 971 C C . ALA A 1 130 ? -13.207 -0.410 -2.620 1.00 84.94 130 ALA A C 1
ATOM 973 O O . ALA A 1 130 ? -12.791 -1.317 -1.897 1.00 84.94 130 ALA A O 1
ATOM 974 N N . LYS A 1 131 ? -12.488 0.094 -3.627 1.00 88.88 131 LYS A N 1
ATOM 975 C CA . LYS A 1 131 ? -11.144 -0.364 -4.003 1.00 88.88 131 LYS A CA 1
ATOM 976 C C . LYS A 1 131 ? -10.234 0.842 -4.206 1.00 88.88 131 LYS A C 1
ATOM 978 O O . LYS A 1 131 ? -10.538 1.743 -4.986 1.00 88.88 131 LYS A O 1
ATOM 983 N N . VAL A 1 132 ? -9.103 0.849 -3.525 1.00 90.19 132 VAL A N 1
ATOM 984 C CA . VAL A 1 132 ? -8.101 1.909 -3.576 1.00 90.19 132 VAL A CA 1
ATOM 985 C C . VAL A 1 132 ? -6.808 1.308 -4.094 1.00 90.19 132 VAL A C 1
ATOM 987 O O . VAL A 1 132 ? -6.383 0.257 -3.631 1.00 90.19 132 VAL A O 1
ATOM 990 N N . VAL A 1 133 ? -6.190 1.964 -5.066 1.00 91.31 133 VAL A N 1
ATOM 991 C CA . VAL A 1 133 ? -4.910 1.576 -5.646 1.00 91.31 133 VAL A CA 1
ATOM 992 C C . VAL A 1 133 ? -3.948 2.743 -5.501 1.00 91.31 133 VAL A C 1
ATOM 994 O O . VAL A 1 133 ? -4.199 3.839 -6.003 1.00 91.31 133 VAL A O 1
ATOM 997 N N . LEU A 1 134 ? -2.840 2.497 -4.818 1.00 92.00 134 LEU A N 1
ATOM 998 C CA . LEU A 1 134 ? -1.737 3.427 -4.641 1.00 92.00 134 LEU A CA 1
ATOM 999 C C . LEU A 1 134 ? -0.525 2.864 -5.392 1.00 92.00 134 LEU A C 1
ATOM 1001 O O . LEU A 1 134 ? -0.043 1.782 -5.065 1.00 92.00 134 LEU A O 1
ATOM 1005 N N . LEU A 1 135 ? -0.059 3.566 -6.421 1.00 90.56 135 LEU A N 1
ATOM 1006 C CA . LEU A 1 135 ? 1.055 3.137 -7.265 1.00 90.56 135 LEU A CA 1
ATOM 1007 C C . LEU A 1 135 ? 2.245 4.067 -7.072 1.00 90.56 135 LEU A C 1
ATOM 1009 O O . LEU A 1 135 ? 2.253 5.186 -7.585 1.00 90.56 135 LEU A O 1
ATOM 1013 N N . ASP A 1 136 ? 3.269 3.582 -6.392 1.00 89.25 136 ASP A N 1
ATOM 1014 C CA . ASP A 1 136 ? 4.557 4.241 -6.268 1.00 89.25 136 ASP A CA 1
ATOM 1015 C C . ASP A 1 136 ? 5.572 3.635 -7.241 1.00 89.25 136 ASP A C 1
ATOM 1017 O O . ASP A 1 136 ? 6.409 2.801 -6.899 1.00 89.25 136 ASP A O 1
ATOM 1021 N N . CYS A 1 137 ? 5.438 3.996 -8.516 1.00 79.88 137 CYS A N 1
ATOM 1022 C CA . CYS A 1 137 ? 6.336 3.520 -9.555 1.00 79.88 137 CYS A CA 1
ATOM 1023 C C . CYS A 1 137 ? 6.538 4.549 -10.668 1.00 79.88 137 CYS A C 1
ATOM 1025 O O . CYS A 1 137 ? 5.647 5.344 -10.991 1.00 79.88 137 CYS A O 1
ATOM 1027 N N . CYS A 1 138 ? 7.712 4.515 -11.303 1.00 67.69 138 CYS A N 1
ATOM 1028 C CA . CYS A 1 138 ? 7.964 5.269 -12.530 1.00 67.69 138 CYS A CA 1
ATOM 1029 C C . CYS A 1 138 ? 6.908 4.903 -13.586 1.00 67.69 138 CYS A C 1
ATOM 1031 O O . CYS A 1 138 ? 6.534 3.743 -13.720 1.00 67.69 138 CYS A O 1
ATOM 1033 N N . HIS A 1 139 ? 6.416 5.882 -14.347 1.00 60.56 139 HIS A N 1
ATOM 1034 C CA . HIS A 1 139 ? 5.344 5.682 -15.340 1.00 60.56 139 HIS A CA 1
ATOM 1035 C C . HIS A 1 139 ? 3.990 5.183 -14.810 1.00 60.56 139 HIS A C 1
ATOM 1037 O O . HIS A 1 139 ? 3.161 4.759 -15.617 1.00 60.56 139 HIS A O 1
ATOM 1043 N N . SER A 1 140 ? 3.697 5.287 -13.513 1.00 52.03 140 SER A N 1
ATOM 1044 C CA . SER A 1 140 ? 2.384 4.901 -12.966 1.00 52.03 140 SER A CA 1
ATOM 1045 C C . SER A 1 140 ? 1.190 5.590 -13.667 1.00 52.03 140 SER A C 1
ATOM 1047 O O . SER A 1 140 ? 0.092 5.039 -13.730 1.00 52.03 140 SER A O 1
ATOM 1049 N N . GLY A 1 141 ? 1.409 6.752 -14.304 1.00 48.12 141 GLY A N 1
ATOM 1050 C CA . GLY A 1 141 ? 0.435 7.416 -15.180 1.00 48.12 141 GLY A CA 1
ATOM 1051 C C . GLY A 1 141 ? -0.023 6.570 -16.380 1.00 48.12 141 GLY A C 1
ATOM 1052 O O . GLY A 1 141 ? -1.127 6.773 -16.877 1.00 48.12 141 GLY A O 1
ATOM 1053 N N . GLY A 1 142 ? 0.757 5.573 -16.808 1.00 50.62 142 GLY A N 1
ATOM 1054 C CA . GLY A 1 142 ? 0.371 4.587 -17.822 1.00 50.62 142 GLY A CA 1
ATOM 1055 C C . GLY A 1 142 ? -0.742 3.639 -17.376 1.00 50.62 142 GLY A C 1
ATOM 1056 O O . GLY A 1 142 ? -1.428 3.077 -18.226 1.00 50.62 142 GLY A O 1
ATOM 1057 N N . PHE A 1 143 ? -1.003 3.523 -16.066 1.00 51.75 143 PHE A N 1
ATOM 1058 C CA . PHE A 1 143 ? -2.195 2.839 -15.553 1.00 51.75 143 PHE A CA 1
ATOM 1059 C C . PHE A 1 143 ? -3.475 3.520 -16.060 1.00 51.75 143 PHE A C 1
ATOM 1061 O O . PHE A 1 143 ? -4.514 2.886 -16.177 1.00 51.75 143 PHE A O 1
ATOM 1068 N N . LYS A 1 144 ? -3.413 4.815 -16.408 1.00 49.25 144 LYS A N 1
ATOM 1069 C CA . LYS A 1 144 ? -4.539 5.562 -16.988 1.00 49.25 144 LYS A CA 1
ATOM 1070 C C . LYS A 1 144 ? -4.711 5.342 -18.485 1.00 49.25 144 LYS A C 1
ATOM 1072 O O . LYS A 1 144 ? -5.838 5.428 -18.964 1.00 49.25 144 LYS A O 1
ATOM 1077 N N . SER A 1 145 ? -3.602 5.132 -19.193 1.00 42.78 145 SER A N 1
ATOM 1078 C CA . SER A 1 145 ? -3.540 5.040 -20.655 1.00 42.78 145 SER A CA 1
ATOM 1079 C C . SER A 1 145 ? -3.674 3.617 -21.177 1.00 42.78 145 SER A C 1
ATOM 1081 O O . SER A 1 145 ? -3.614 3.442 -22.390 1.00 42.78 145 SER A O 1
ATOM 1083 N N . ALA A 1 146 ? -3.853 2.618 -20.303 1.00 48.00 146 ALA A N 1
ATOM 1084 C CA . ALA A 1 146 ? -4.244 1.287 -20.742 1.00 48.00 146 ALA A CA 1
ATOM 1085 C C . ALA A 1 146 ? -5.540 1.445 -21.568 1.00 48.00 146 ALA A C 1
ATOM 1087 O O . ALA A 1 146 ? -6.568 1.836 -21.007 1.00 48.00 146 ALA A O 1
ATOM 1088 N N . PRO A 1 147 ? -5.491 1.228 -22.895 1.00 38.25 147 PRO A N 1
ATOM 1089 C CA . PRO A 1 147 ? -6.571 1.559 -23.821 1.00 38.25 147 PRO A CA 1
ATOM 1090 C C . PRO A 1 147 ? -7.842 0.751 -23.531 1.00 38.25 147 PRO A C 1
ATOM 1092 O O . PRO A 1 147 ? -8.929 1.168 -23.921 1.00 38.25 147 PRO A O 1
ATOM 1095 N N . ASP A 1 148 ? -7.699 -0.336 -22.768 1.00 42.53 148 ASP A N 1
ATOM 1096 C CA . ASP A 1 148 ? -8.767 -1.229 -22.334 1.00 42.53 148 ASP A CA 1
ATOM 1097 C C . ASP A 1 148 ? -9.183 -1.030 -20.869 1.00 42.53 148 ASP A C 1
ATOM 1099 O O . ASP A 1 148 ? -9.964 -1.833 -20.364 1.00 42.53 148 ASP A O 1
ATOM 1103 N N . LEU A 1 149 ? -8.699 0.007 -20.157 1.00 42.44 149 LEU A N 1
ATOM 1104 C CA . LEU A 1 149 ? -9.252 0.315 -18.833 1.00 42.44 149 LEU A CA 1
ATOM 1105 C C . LEU A 1 149 ? -10.741 0.619 -19.037 1.00 42.44 149 LEU A C 1
ATOM 1107 O O . LEU A 1 149 ? -11.053 1.623 -19.694 1.00 42.44 149 LEU A O 1
ATOM 1111 N N . PRO A 1 150 ? -11.669 -0.196 -18.501 1.00 39.44 150 PRO A N 1
ATOM 1112 C CA . PRO A 1 150 ? -13.081 0.087 -18.650 1.00 39.44 150 PRO A CA 1
ATOM 1113 C C . PRO A 1 150 ? -13.321 1.517 -18.169 1.00 39.44 150 PRO A C 1
ATOM 1115 O O . PRO A 1 150 ? -12.900 1.889 -17.075 1.00 39.44 150 PRO A O 1
ATOM 1118 N N . ARG A 1 151 ? -13.999 2.341 -18.975 1.00 42.56 151 ARG A N 1
ATOM 1119 C CA . ARG A 1 151 ? -14.464 3.676 -18.541 1.00 42.56 151 ARG A CA 1
ATOM 1120 C C . ARG A 1 151 ? -15.359 3.610 -17.293 1.00 42.56 151 ARG A C 1
ATOM 1122 O O . ARG A 1 151 ? -15.635 4.636 -16.687 1.00 42.56 151 ARG A O 1
ATOM 1129 N N . HIS A 1 152 ? -15.786 2.399 -16.943 1.00 44.12 152 HIS A N 1
ATOM 1130 C CA . HIS A 1 152 ? -16.582 2.039 -15.789 1.00 44.12 152 HIS A CA 1
ATOM 1131 C C . HIS A 1 152 ? -15.898 0.854 -15.104 1.00 44.12 152 HIS A C 1
ATOM 1133 O O . HIS A 1 152 ? -16.202 -0.304 -15.400 1.00 44.12 152 HIS A O 1
ATOM 1139 N N . LEU A 1 153 ? -14.930 1.120 -14.226 1.00 47.78 153 LEU A N 1
ATOM 1140 C CA . LEU A 1 153 ? -14.480 0.112 -13.268 1.00 47.78 153 LEU A CA 1
ATOM 1141 C C . LEU A 1 153 ? -15.694 -0.238 -12.392 1.00 47.78 153 LEU A C 1
ATOM 1143 O O . LEU A 1 153 ? -16.124 0.544 -11.551 1.00 47.78 153 LEU A O 1
ATOM 1147 N N . GLY A 1 154 ? -16.335 -1.369 -12.686 1.00 38.31 154 GLY A N 1
ATOM 1148 C CA . GLY A 1 154 ? -17.621 -1.742 -12.105 1.00 38.31 154 GLY A CA 1
ATOM 1149 C C . GLY A 1 154 ? -17.534 -1.978 -10.596 1.00 38.31 154 GLY A C 1
ATOM 1150 O O . GLY A 1 154 ? -16.925 -2.942 -10.141 1.00 38.31 154 GLY A O 1
ATOM 1151 N N . GLY A 1 155 ? -18.188 -1.115 -9.817 1.00 46.34 155 GLY A N 1
ATOM 1152 C CA . GLY A 1 155 ? -18.302 -1.223 -8.358 1.00 46.34 155 GLY A CA 1
ATOM 1153 C C . GLY A 1 155 ? -18.013 0.121 -7.694 1.00 46.34 155 GLY A C 1
ATOM 1154 O O . GLY A 1 155 ? -17.029 0.764 -8.027 1.00 46.34 155 GLY A O 1
ATOM 1155 N N . ARG A 1 156 ? -18.903 0.593 -6.810 1.00 51.97 156 ARG A N 1
ATOM 1156 C CA . ARG A 1 156 ? -18.861 1.974 -6.289 1.00 51.97 156 ARG A CA 1
ATOM 1157 C C . ARG A 1 156 ? -17.561 2.294 -5.542 1.00 51.97 156 ARG A C 1
ATOM 1159 O O . ARG A 1 156 ? -17.464 2.026 -4.347 1.00 51.97 156 ARG A O 1
ATOM 1166 N N . GLY A 1 157 ? -16.672 2.994 -6.246 1.00 59.91 157 GLY A N 1
ATOM 1167 C CA . GLY A 1 157 ? -15.492 3.668 -5.726 1.00 59.91 157 GLY A CA 1
ATOM 1168 C C . GLY A 1 157 ? -14.193 2.948 -6.065 1.00 59.91 157 GLY A C 1
ATOM 1169 O O . GLY A 1 157 ? -13.637 2.273 -5.198 1.00 59.91 157 GLY A O 1
ATOM 1170 N N . VAL A 1 158 ? -13.690 3.130 -7.294 1.00 65.62 158 VAL A N 1
ATOM 1171 C CA . VAL A 1 158 ? -12.304 2.784 -7.638 1.00 65.62 158 VAL A CA 1
ATOM 1172 C C . VAL A 1 158 ? -11.450 4.040 -7.711 1.00 65.62 158 VAL A C 1
ATOM 1174 O O . VAL A 1 158 ? -11.729 4.968 -8.473 1.00 65.62 158 VAL A O 1
ATOM 1177 N N . PHE A 1 159 ? -10.394 4.047 -6.905 1.00 67.62 159 PHE A N 1
ATOM 1178 C CA . PHE A 1 159 ? -9.517 5.189 -6.720 1.00 67.62 159 PHE A CA 1
ATOM 1179 C C . PHE A 1 159 ? -8.095 4.803 -7.076 1.00 67.62 159 PHE A C 1
ATOM 1181 O O . PHE A 1 159 ? -7.546 3.897 -6.461 1.00 67.62 159 PHE A O 1
ATOM 1188 N N . VAL A 1 160 ? -7.486 5.498 -8.032 1.00 75.50 160 VAL A N 1
ATOM 1189 C CA . VAL A 1 160 ? -6.076 5.282 -8.374 1.00 75.50 160 VAL A CA 1
ATOM 1190 C C . VAL A 1 160 ? -5.302 6.555 -8.080 1.00 75.50 160 VAL A C 1
ATOM 1192 O O . VAL A 1 160 ? -5.575 7.588 -8.697 1.00 75.50 160 VAL A O 1
ATOM 1195 N N . LEU A 1 161 ? -4.336 6.475 -7.165 1.00 71.50 161 LEU A N 1
ATOM 1196 C CA . LEU A 1 161 ? -3.331 7.509 -6.921 1.00 71.50 161 LEU A CA 1
ATOM 1197 C C . LEU A 1 161 ? -1.965 6.979 -7.332 1.00 71.50 161 LEU A C 1
ATOM 1199 O O . LEU A 1 161 ? -1.574 5.887 -6.936 1.00 71.50 161 LEU A O 1
ATOM 1203 N N . ALA A 1 162 ? -1.255 7.743 -8.148 1.00 75.75 162 ALA A N 1
ATOM 1204 C CA . ALA A 1 162 ? -0.103 7.250 -8.877 1.00 75.75 162 ALA A CA 1
ATOM 1205 C C . ALA A 1 162 ? 1.039 8.281 -8.837 1.00 75.75 162 ALA A C 1
ATOM 1207 O O . ALA A 1 162 ? 0.838 9.449 -9.187 1.00 75.75 162 ALA A O 1
ATOM 1208 N N . SER A 1 163 ? 2.229 7.860 -8.410 1.00 74.00 163 SER A N 1
ATOM 1209 C CA . SER A 1 163 ? 3.456 8.663 -8.404 1.00 74.00 163 SER A CA 1
ATOM 1210 C C . SER A 1 163 ? 3.922 8.944 -9.832 1.00 74.00 163 SER A C 1
ATOM 1212 O O . SER A 1 163 ? 4.169 8.035 -10.618 1.00 74.00 163 SER A O 1
ATOM 1214 N N . SER A 1 164 ? 4.032 10.204 -10.229 1.00 57.50 164 SER A N 1
ATOM 1215 C CA . SER A 1 164 ? 4.312 10.583 -11.618 1.00 57.50 164 SER A CA 1
ATOM 1216 C C . SER A 1 164 ? 5.799 10.785 -11.899 1.00 57.50 164 SER A C 1
ATOM 1218 O O . SER A 1 164 ? 6.179 11.773 -12.521 1.00 57.50 164 SER A O 1
ATOM 1220 N N . LEU A 1 165 ? 6.663 9.860 -11.485 1.00 50.78 165 LEU A N 1
ATOM 1221 C CA . LEU A 1 165 ? 8.074 9.973 -11.845 1.00 50.78 165 LEU A CA 1
ATOM 1222 C C . LEU A 1 165 ? 8.231 9.709 -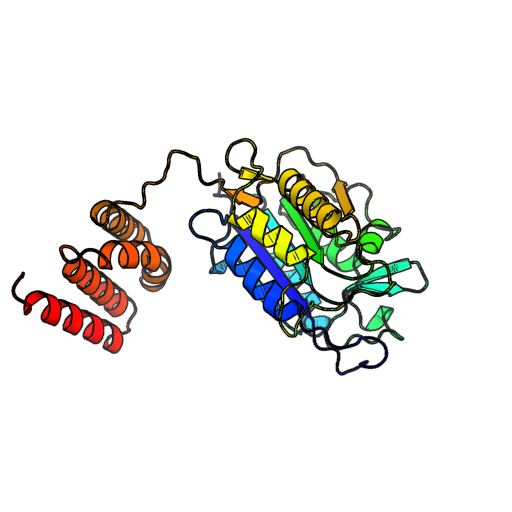13.352 1.00 50.78 165 LEU A C 1
ATOM 1224 O O . LEU A 1 165 ? 8.213 8.575 -13.839 1.00 50.78 165 LEU A O 1
ATOM 1228 N N . SER A 1 166 ? 8.303 10.800 -14.114 1.00 38.75 166 SER A N 1
ATOM 1229 C CA . SER A 1 166 ? 8.779 10.818 -15.490 1.00 38.75 166 SER A CA 1
ATOM 1230 C C . SER A 1 166 ? 10.278 10.535 -15.486 1.00 38.75 166 SER A C 1
ATOM 1232 O O . SER A 1 166 ? 10.999 11.154 -14.716 1.00 38.75 166 SER A O 1
ATOM 1234 N N . VAL A 1 167 ? 10.708 9.641 -16.382 1.00 38.06 167 VAL A N 1
ATOM 1235 C CA . VAL A 1 167 ? 12.054 9.108 -16.730 1.00 38.06 167 VAL A CA 1
ATOM 1236 C C . VAL A 1 167 ? 13.289 9.995 -16.480 1.00 38.06 167 VAL A C 1
ATOM 1238 O O . VAL A 1 167 ? 14.412 9.499 -16.496 1.00 38.06 167 VAL A O 1
ATOM 1241 N N . GLN A 1 168 ? 13.148 11.297 -16.265 1.00 28.83 168 GLN A N 1
ATOM 1242 C CA . GLN A 1 168 ? 14.267 12.185 -16.000 1.00 28.83 168 GLN A CA 1
ATOM 1243 C C . GLN A 1 168 ? 14.611 12.239 -14.510 1.00 28.83 168 GLN A C 1
ATOM 1245 O O . GLN A 1 168 ? 14.051 13.021 -13.753 1.00 28.83 168 GLN A O 1
ATOM 1250 N N . LEU A 1 169 ? 15.631 11.446 -14.165 1.00 38.00 169 LEU A N 1
ATOM 1251 C CA . LEU A 1 169 ? 16.644 11.760 -13.155 1.00 38.00 169 LEU A CA 1
ATOM 1252 C C . LEU A 1 169 ? 16.089 12.228 -11.805 1.00 38.00 169 LEU A C 1
ATOM 1254 O O . LEU A 1 169 ? 16.126 13.422 -11.514 1.00 38.00 169 LEU A O 1
ATOM 1258 N N . THR A 1 170 ? 15.700 11.327 -10.904 1.00 35.62 170 THR A N 1
ATOM 1259 C CA . THR A 1 170 ? 15.816 11.658 -9.476 1.00 35.62 170 THR A CA 1
ATOM 1260 C C . THR A 1 170 ? 16.050 10.418 -8.631 1.00 35.62 170 THR A C 1
ATOM 1262 O O . THR A 1 170 ? 15.489 9.356 -8.873 1.00 35.62 170 THR A O 1
ATOM 1265 N N . ARG A 1 171 ? 16.971 10.608 -7.691 1.00 41.66 171 ARG A N 1
ATOM 1266 C CA . ARG A 1 171 ? 17.564 9.670 -6.750 1.00 41.66 171 ARG A CA 1
ATOM 1267 C C . ARG A 1 171 ? 16.513 8.797 -6.074 1.00 41.66 171 ARG A C 1
ATOM 1269 O O . ARG A 1 171 ? 15.615 9.296 -5.402 1.00 41.66 171 ARG A O 1
ATOM 1276 N N . ASP A 1 172 ? 16.685 7.501 -6.270 1.00 43.31 172 ASP A N 1
ATOM 1277 C CA . ASP A 1 172 ? 16.143 6.451 -5.428 1.00 43.31 172 ASP A CA 1
ATOM 1278 C C . ASP A 1 172 ? 16.636 6.712 -3.997 1.00 43.31 172 ASP A C 1
ATOM 1280 O O . ASP A 1 172 ? 17.793 6.435 -3.700 1.00 43.31 172 ASP A O 1
ATOM 1284 N N . ALA A 1 173 ? 15.798 7.369 -3.184 1.00 49.22 173 ALA A N 1
ATOM 1285 C CA . ALA A 1 173 ? 16.139 7.920 -1.871 1.00 49.22 173 ALA A CA 1
ATOM 1286 C C . ALA A 1 173 ? 17.326 8.922 -1.859 1.00 49.22 173 ALA A C 1
ATOM 1288 O O . ALA A 1 173 ? 18.272 8.843 -2.640 1.00 49.22 173 ALA A O 1
ATOM 1289 N N . GLU A 1 174 ? 17.333 9.915 -0.963 1.00 49.06 174 GLU A N 1
ATOM 1290 C CA . GLU A 1 174 ? 18.540 10.752 -0.822 1.00 49.06 174 GLU A CA 1
ATOM 1291 C C . GLU A 1 174 ? 19.683 9.972 -0.145 1.00 49.06 174 GLU A C 1
ATOM 1293 O O . GLU A 1 174 ? 20.855 10.324 -0.313 1.00 49.06 174 GLU A O 1
ATOM 1298 N N . GLN A 1 175 ? 19.345 8.874 0.550 1.00 51.28 175 GLN A N 1
ATOM 1299 C CA . GLN A 1 175 ? 20.257 7.952 1.225 1.00 51.28 175 GLN A CA 1
ATOM 1300 C C . GLN A 1 175 ? 19.780 6.488 1.117 1.00 51.28 175 GLN A C 1
ATOM 1302 O O . GLN A 1 175 ? 18.578 6.239 1.043 1.00 51.28 175 GLN A O 1
ATOM 1307 N N . PRO A 1 176 ? 20.684 5.491 1.155 1.00 56.69 176 PRO A N 1
ATOM 1308 C CA . PRO A 1 176 ? 20.306 4.077 1.133 1.00 56.69 176 PRO A CA 1
ATOM 1309 C C . PRO A 1 176 ? 19.260 3.725 2.205 1.00 56.69 176 PRO A C 1
ATOM 1311 O O . PRO A 1 176 ? 19.504 3.916 3.394 1.00 56.69 176 PRO A O 1
ATOM 1314 N N . GLY A 1 177 ? 18.118 3.172 1.785 1.00 61.56 177 GLY A N 1
ATOM 1315 C CA . GLY A 1 177 ? 17.080 2.667 2.691 1.00 61.56 177 GLY A CA 1
ATOM 1316 C C . GLY A 1 177 ? 16.056 3.694 3.189 1.00 61.56 177 GLY A C 1
ATOM 1317 O O . GLY A 1 177 ? 15.311 3.382 4.118 1.00 61.56 177 GLY A O 1
ATOM 1318 N N . GLU A 1 178 ? 15.978 4.897 2.611 1.00 77.62 178 GLU A N 1
ATOM 1319 C CA . GLU A 1 178 ? 14.843 5.795 2.872 1.00 77.62 178 GLU A CA 1
ATOM 1320 C C . GLU A 1 178 ? 13.621 5.431 2.012 1.00 77.62 178 GLU A C 1
ATOM 1322 O O . GLU A 1 178 ? 13.779 4.948 0.889 1.00 77.62 178 GLU A O 1
ATOM 1327 N N . PRO A 1 179 ? 12.395 5.690 2.507 1.00 81.75 179 PRO A N 1
ATOM 1328 C CA . PRO A 1 179 ? 11.189 5.519 1.707 1.00 81.75 179 PRO A CA 1
ATOM 1329 C C . PRO A 1 179 ? 11.157 6.516 0.543 1.00 81.75 179 PRO A C 1
ATOM 1331 O O . PRO A 1 179 ? 11.751 7.602 0.614 1.00 81.75 179 PRO A O 1
ATOM 1334 N N . SER A 1 180 ? 10.399 6.192 -0.501 1.00 85.81 180 SER A N 1
ATOM 1335 C CA . SER A 1 180 ? 10.161 7.132 -1.592 1.00 85.81 180 SER A CA 1
ATOM 1336 C C . SER A 1 180 ? 9.467 8.406 -1.073 1.00 85.81 180 SER A C 1
ATOM 1338 O O . SER A 1 180 ? 8.733 8.363 -0.078 1.00 85.81 180 SER A O 1
ATOM 1340 N N . PRO A 1 181 ? 9.635 9.566 -1.735 1.00 87.44 181 PRO A N 1
ATOM 1341 C CA . PRO A 1 181 ? 8.902 10.772 -1.361 1.00 87.44 181 PRO A CA 1
ATOM 1342 C C . PRO A 1 181 ? 7.381 10.592 -1.391 1.00 87.44 181 PRO A C 1
ATOM 1344 O O . PRO A 1 181 ? 6.700 11.071 -0.488 1.00 87.44 181 PRO A O 1
ATOM 1347 N N . PHE A 1 182 ? 6.851 9.876 -2.388 1.00 89.06 182 PHE A N 1
ATOM 1348 C CA . PHE A 1 182 ? 5.417 9.603 -2.490 1.00 89.06 182 PHE A CA 1
ATOM 1349 C C . PHE A 1 182 ? 4.930 8.832 -1.261 1.00 89.06 182 PHE A C 1
ATOM 1351 O O . PHE A 1 182 ? 3.973 9.243 -0.604 1.00 89.06 182 PHE A O 1
ATOM 1358 N N . THR A 1 183 ? 5.637 7.763 -0.910 1.00 91.00 183 THR A N 1
ATOM 1359 C CA . THR A 1 183 ? 5.291 6.876 0.202 1.00 91.00 183 THR A CA 1
ATOM 1360 C C . THR A 1 183 ? 5.448 7.552 1.545 1.00 91.00 183 THR A C 1
ATOM 1362 O O . THR A 1 183 ? 4.580 7.429 2.408 1.00 91.00 183 THR A O 1
ATOM 1365 N N . ARG A 1 184 ? 6.514 8.339 1.705 1.00 91.00 184 ARG A N 1
ATOM 1366 C CA . ARG A 1 184 ? 6.733 9.169 2.885 1.00 91.00 184 ARG A CA 1
ATOM 1367 C C . ARG A 1 184 ? 5.549 10.103 3.120 1.00 91.00 184 ARG A C 1
ATOM 1369 O O . ARG A 1 184 ? 4.963 10.067 4.196 1.00 91.00 184 ARG A O 1
ATOM 1376 N N . TYR A 1 185 ? 5.158 10.890 2.118 1.00 92.00 185 TYR A N 1
ATOM 1377 C CA . TYR A 1 185 ? 4.052 11.842 2.265 1.00 92.00 185 TYR A CA 1
ATOM 1378 C C . TYR A 1 185 ? 2.693 11.150 2.406 1.00 92.00 185 TYR A C 1
ATOM 1380 O O . TYR A 1 185 ? 1.828 11.645 3.129 1.00 92.00 185 TYR A O 1
ATOM 1388 N N . ALA A 1 186 ? 2.503 9.991 1.771 1.00 92.38 186 ALA A N 1
ATOM 1389 C CA . ALA A 1 186 ? 1.300 9.192 1.959 1.00 92.38 186 ALA A CA 1
ATOM 1390 C C . ALA A 1 186 ? 1.172 8.714 3.413 1.00 92.38 186 ALA A C 1
ATOM 1392 O O . ALA A 1 186 ? 0.147 8.939 4.057 1.00 92.38 186 ALA A O 1
ATOM 1393 N N . ALA A 1 187 ? 2.230 8.112 3.954 1.00 91.44 187 ALA A N 1
ATOM 1394 C CA . ALA A 1 187 ? 2.253 7.637 5.329 1.00 91.44 187 ALA A CA 1
ATOM 1395 C C . ALA A 1 187 ? 2.165 8.777 6.353 1.00 91.44 187 ALA A C 1
ATOM 1397 O O . ALA A 1 187 ? 1.445 8.638 7.338 1.00 91.44 187 ALA A O 1
ATOM 1398 N N . GLU A 1 188 ? 2.826 9.916 6.110 1.00 89.81 188 GLU A N 1
ATOM 1399 C CA . GLU A 1 188 ? 2.690 11.128 6.932 1.00 89.81 188 GLU A CA 1
ATOM 1400 C C . GLU A 1 188 ? 1.223 11.570 7.029 1.00 89.81 188 GLU A C 1
ATOM 1402 O O . GLU A 1 188 ? 0.723 11.801 8.129 1.00 89.81 188 GLU A O 1
ATOM 1407 N N . CYS A 1 189 ? 0.506 11.631 5.902 1.00 89.88 189 CYS A N 1
ATOM 1408 C CA . CYS A 1 189 ? -0.910 12.000 5.870 1.00 89.88 189 CYS A CA 1
ATOM 1409 C C . CYS A 1 189 ? -1.785 11.022 6.671 1.00 89.88 189 CYS A C 1
ATOM 1411 O O . CYS A 1 189 ? -2.593 11.441 7.507 1.00 89.88 189 CYS A O 1
ATOM 1413 N N . LEU A 1 190 ? -1.592 9.716 6.457 1.00 89.50 190 LEU A N 1
ATOM 1414 C CA . LEU A 1 190 ? -2.345 8.657 7.138 1.00 89.50 190 LEU A CA 1
ATOM 1415 C C . LEU A 1 190 ? -2.065 8.620 8.651 1.00 89.50 190 LEU A C 1
ATOM 1417 O O . LEU A 1 190 ? -2.982 8.409 9.444 1.00 89.50 190 LEU A O 1
ATOM 1421 N N . ALA A 1 191 ? -0.819 8.861 9.066 1.00 82.94 191 ALA A N 1
ATOM 1422 C CA . ALA A 1 191 ? -0.415 8.868 10.471 1.00 82.94 191 ALA A CA 1
ATOM 1423 C C . ALA A 1 191 ? -0.819 10.157 11.206 1.00 82.94 191 ALA A C 1
ATOM 1425 O O . ALA A 1 191 ? -1.146 10.121 12.391 1.00 82.94 191 ALA A O 1
ATOM 1426 N N . ALA A 1 192 ? -0.806 11.306 10.524 1.00 75.31 192 ALA A N 1
ATOM 1427 C CA . ALA A 1 192 ? -1.179 12.589 11.119 1.00 75.31 192 ALA A CA 1
ATOM 1428 C C . ALA A 1 192 ? -2.700 12.787 11.211 1.00 75.31 192 ALA A C 1
ATOM 1430 O O . ALA A 1 192 ? -3.171 13.602 12.004 1.00 75.31 192 ALA A O 1
ATOM 1431 N N . GLY A 1 193 ? -3.479 12.090 10.379 1.00 63.84 193 GLY A N 1
ATOM 1432 C CA . GLY A 1 193 ? -4.923 12.298 10.297 1.00 63.84 193 GLY A CA 1
ATOM 1433 C C . GLY A 1 193 ? -5.325 13.634 9.649 1.00 63.84 193 GLY A C 1
ATOM 1434 O O . GLY A 1 193 ? -6.479 14.040 9.765 1.00 63.84 193 GLY A O 1
ATOM 1435 N N . HIS A 1 194 ? -4.394 14.339 8.994 1.00 59.75 194 HIS A N 1
ATOM 1436 C CA . HIS A 1 194 ? -4.584 15.660 8.378 1.00 59.75 194 HIS A CA 1
ATOM 1437 C C . HIS A 1 194 ? -4.450 15.573 6.847 1.00 59.75 194 HIS A C 1
ATOM 1439 O O . HIS A 1 194 ? -3.555 14.863 6.387 1.00 59.75 194 HIS A O 1
ATOM 1445 N N . PRO A 1 195 ? -5.224 16.324 6.034 1.00 57.12 195 PRO A N 1
ATOM 1446 C CA . PRO A 1 195 ? -6.317 17.242 6.374 1.00 57.12 195 PRO A CA 1
ATOM 1447 C C . PRO A 1 195 ? -7.675 16.532 6.341 1.00 57.12 195 PRO A C 1
ATOM 1449 O O . PRO A 1 195 ? -8.272 16.406 5.287 1.00 57.12 195 PRO A O 1
ATOM 1452 N N . ALA A 1 196 ? -8.187 16.052 7.466 1.00 60.38 196 ALA A N 1
ATOM 1453 C CA . ALA A 1 196 ? -9.406 15.257 7.440 1.00 60.38 196 ALA A CA 1
ATOM 1454 C C . ALA A 1 196 ? -10.711 16.055 7.410 1.00 60.38 196 ALA A C 1
ATOM 1456 O O . ALA A 1 196 ? -10.871 17.061 8.104 1.00 60.38 196 ALA A O 1
ATOM 1457 N N . THR A 1 197 ? -11.691 15.511 6.690 1.00 57.91 197 THR A N 1
ATOM 1458 C CA . THR A 1 197 ? -13.073 15.998 6.677 1.00 57.91 197 THR A CA 1
ATOM 1459 C C . THR A 1 197 ? -13.981 14.944 7.315 1.00 57.91 197 THR A C 1
ATOM 1461 O O . THR A 1 197 ? -13.936 13.775 6.947 1.00 57.91 197 THR A O 1
ATOM 1464 N N . GLY A 1 198 ? -14.815 15.328 8.287 1.00 61.78 198 GLY A N 1
ATOM 1465 C CA . GLY A 1 198 ? -15.769 14.398 8.912 1.00 61.78 198 GLY A CA 1
ATOM 1466 C C . GLY A 1 198 ? -15.144 13.311 9.803 1.00 61.78 198 GLY A C 1
ATOM 1467 O O . GLY A 1 198 ? -15.762 12.270 9.997 1.00 61.78 198 GLY A O 1
ATOM 1468 N N . GLY A 1 199 ? -13.937 13.540 10.338 1.00 73.12 199 GLY A N 1
ATOM 1469 C CA . GLY A 1 199 ? -13.254 12.618 11.262 1.00 73.12 199 GLY A CA 1
ATOM 1470 C C . GLY A 1 199 ? -12.419 11.523 10.594 1.00 73.12 199 GLY A C 1
ATOM 1471 O O . GLY A 1 199 ? -11.893 10.651 11.287 1.00 73.12 199 GLY A O 1
ATOM 1472 N N . TYR A 1 200 ? -12.271 11.574 9.268 1.00 81.25 200 TYR A N 1
ATOM 1473 C CA . TYR A 1 200 ? -11.447 10.643 8.508 1.00 81.25 200 TYR A CA 1
ATOM 1474 C C . TYR A 1 200 ? -10.589 11.368 7.470 1.00 81.25 200 TYR A C 1
ATOM 1476 O O . TYR A 1 200 ? -11.011 12.360 6.875 1.00 81.25 200 TYR A O 1
ATOM 1484 N N . VAL A 1 201 ? -9.396 10.831 7.215 1.00 84.00 201 VAL A N 1
ATOM 1485 C CA . VAL A 1 201 ? -8.601 11.143 6.025 1.00 84.00 201 VAL A CA 1
ATOM 1486 C C . VAL A 1 201 ? -9.209 10.395 4.854 1.00 84.00 201 VAL A C 1
ATOM 1488 O O . VAL A 1 201 ? -9.334 9.170 4.887 1.00 84.00 201 VAL A O 1
ATOM 1491 N N . THR A 1 202 ? -9.582 11.129 3.819 1.00 85.50 202 THR A N 1
ATOM 1492 C CA . THR A 1 202 ? -10.161 10.576 2.597 1.00 85.50 202 THR A CA 1
ATOM 1493 C C . THR A 1 202 ? -9.099 10.386 1.516 1.00 85.50 202 THR A C 1
ATOM 1495 O O . THR A 1 202 ? -7.995 10.923 1.610 1.00 85.50 202 THR A O 1
ATOM 1498 N N . VAL A 1 203 ? -9.425 9.663 0.442 1.00 84.50 203 VAL A N 1
ATOM 1499 C CA . VAL A 1 203 ? -8.533 9.574 -0.731 1.00 84.50 203 VAL A CA 1
ATOM 1500 C C . VAL A 1 203 ? -8.231 10.961 -1.327 1.00 84.50 203 VAL A C 1
ATOM 1502 O O . VAL A 1 203 ? -7.115 11.210 -1.785 1.00 84.50 203 VAL A O 1
ATOM 1505 N N . ASP A 1 204 ? -9.200 11.881 -1.307 1.00 83.88 204 ASP A N 1
ATOM 1506 C CA . ASP A 1 204 ? -9.006 13.258 -1.773 1.00 83.88 204 ASP A CA 1
ATOM 1507 C C . ASP A 1 204 ? -8.063 14.057 -0.868 1.00 83.88 204 ASP A C 1
ATOM 1509 O O . ASP A 1 204 ? -7.241 14.825 -1.373 1.00 83.88 204 ASP A O 1
ATOM 1513 N N . ASP A 1 205 ? -8.171 13.875 0.451 1.00 86.44 205 ASP A N 1
ATOM 1514 C CA . ASP A 1 205 ? -7.266 14.489 1.429 1.00 86.44 205 ASP A CA 1
ATOM 1515 C C . ASP A 1 205 ? -5.838 13.972 1.241 1.00 86.44 205 ASP A C 1
ATOM 1517 O O . ASP A 1 205 ? -4.903 14.770 1.169 1.00 86.44 205 ASP A O 1
ATOM 1521 N N . LEU A 1 206 ? -5.691 12.653 1.071 1.00 89.44 206 LEU A N 1
ATOM 1522 C CA . LEU A 1 206 ? -4.413 12.002 0.796 1.00 89.44 206 LEU A CA 1
ATOM 1523 C C . LEU A 1 206 ? -3.775 12.552 -0.483 1.00 89.44 206 LEU A C 1
ATOM 1525 O O . LEU A 1 206 ? -2.611 12.947 -0.474 1.00 89.44 206 LEU A O 1
ATOM 1529 N N . TYR A 1 207 ? -4.537 12.628 -1.577 1.00 88.12 207 TYR A N 1
ATOM 1530 C CA . TYR A 1 207 ? -4.037 13.195 -2.827 1.00 88.12 207 TYR A CA 1
ATOM 1531 C C . TYR A 1 207 ? -3.575 14.643 -2.658 1.00 88.12 207 TYR A C 1
ATOM 1533 O O . TYR A 1 207 ? -2.483 14.976 -3.113 1.00 88.12 207 TYR A O 1
ATOM 1541 N N . ARG A 1 208 ? -4.396 15.499 -2.030 1.00 88.62 208 ARG A N 1
ATOM 1542 C CA . ARG A 1 208 ? -4.049 16.911 -1.817 1.00 88.62 208 ARG A CA 1
ATOM 1543 C C . ARG A 1 208 ? -2.768 17.036 -1.005 1.00 88.62 208 ARG A C 1
ATOM 1545 O O . ARG A 1 208 ? -1.854 17.718 -1.443 1.00 88.62 208 ARG A O 1
ATOM 1552 N N . HIS A 1 209 ? -2.667 16.296 0.097 1.00 90.12 209 HIS A N 1
ATOM 1553 C CA . HIS A 1 209 ? -1.472 16.301 0.931 1.00 90.12 209 HIS A CA 1
ATOM 1554 C C . HIS A 1 209 ? -0.220 15.886 0.151 1.00 90.12 209 HIS A C 1
ATOM 1556 O O . HIS A 1 209 ? 0.783 16.594 0.181 1.00 90.12 209 HIS A O 1
ATOM 1562 N N . ILE A 1 210 ? -0.270 14.765 -0.578 1.00 89.69 210 ILE A N 1
ATOM 1563 C CA . ILE A 1 210 ? 0.873 14.304 -1.378 1.00 89.69 210 ILE A CA 1
ATOM 1564 C C . ILE A 1 210 ? 1.219 15.343 -2.451 1.00 89.69 210 ILE A C 1
ATOM 1566 O O . ILE A 1 210 ? 2.391 15.662 -2.629 1.00 89.69 210 ILE A O 1
ATOM 1570 N N . ALA A 1 211 ? 0.225 15.895 -3.153 1.00 89.00 211 ALA A N 1
ATOM 1571 C CA . ALA A 1 211 ? 0.448 16.882 -4.204 1.00 89.00 211 ALA A CA 1
ATOM 1572 C C . ALA A 1 211 ? 1.110 18.160 -3.673 1.00 89.00 211 ALA A C 1
ATOM 1574 O O . ALA A 1 211 ? 2.074 18.625 -4.280 1.00 89.00 211 ALA A O 1
ATOM 1575 N N . ASP A 1 212 ? 0.642 18.674 -2.535 1.00 90.38 212 ASP A N 1
ATOM 1576 C CA . ASP A 1 212 ? 1.190 19.869 -1.894 1.00 90.38 212 ASP A CA 1
ATOM 1577 C C . ASP A 1 212 ? 2.641 19.626 -1.448 1.00 90.38 212 ASP A C 1
ATOM 1579 O O . ASP A 1 212 ? 3.541 20.383 -1.806 1.00 90.38 212 ASP A O 1
ATOM 1583 N N . ARG A 1 213 ? 2.911 18.506 -0.763 1.00 90.19 213 ARG A N 1
ATOM 1584 C CA . ARG A 1 213 ? 4.264 18.175 -0.280 1.00 90.19 213 ARG A CA 1
ATOM 1585 C C . ARG A 1 213 ? 5.246 17.879 -1.411 1.00 90.19 213 ARG A C 1
ATOM 1587 O O . ARG A 1 213 ? 6.405 18.285 -1.334 1.00 90.19 213 ARG A O 1
ATOM 1594 N N . MET A 1 214 ? 4.797 17.214 -2.477 1.00 87.88 214 MET A N 1
ATOM 1595 C CA . MET A 1 214 ? 5.612 17.016 -3.678 1.00 87.88 214 MET A CA 1
ATOM 1596 C C . MET A 1 214 ? 5.898 18.347 -4.382 1.00 87.88 214 MET A C 1
ATOM 1598 O O . MET A 1 214 ? 7.025 18.550 -4.826 1.00 87.88 214 MET A O 1
ATOM 1602 N N . ALA A 1 215 ? 4.934 19.271 -4.447 1.00 88.31 215 ALA A N 1
ATOM 1603 C CA . ALA A 1 215 ? 5.147 20.601 -5.017 1.00 88.31 215 ALA A CA 1
ATOM 1604 C C . ALA A 1 215 ? 6.147 21.432 -4.192 1.00 88.31 215 ALA A C 1
ATOM 1606 O O . ALA A 1 215 ? 7.073 22.008 -4.770 1.00 88.31 215 ALA A O 1
ATOM 1607 N N . ASP A 1 216 ? 6.027 21.425 -2.861 1.00 88.94 216 ASP A N 1
ATOM 1608 C CA . ASP A 1 216 ? 6.967 22.088 -1.945 1.00 88.94 216 ASP A CA 1
ATOM 1609 C C . ASP A 1 216 ? 8.398 21.556 -2.117 1.00 88.94 216 ASP A C 1
ATOM 1611 O O . ASP A 1 216 ? 9.366 22.320 -2.147 1.00 88.94 216 ASP A O 1
ATOM 1615 N N . ALA A 1 217 ? 8.530 20.241 -2.310 1.00 84.19 217 ALA A N 1
ATOM 1616 C CA . ALA A 1 217 ? 9.797 19.567 -2.581 1.00 84.19 217 ALA A CA 1
ATOM 1617 C C . ALA A 1 217 ? 10.275 19.689 -4.044 1.00 84.19 217 ALA A C 1
ATOM 1619 O O . ALA A 1 217 ? 11.334 19.164 -4.384 1.00 84.19 217 ALA A O 1
ATOM 1620 N N . ARG A 1 218 ? 9.528 20.388 -4.915 1.00 85.44 218 ARG A N 1
ATOM 1621 C CA . ARG A 1 218 ? 9.801 20.540 -6.360 1.00 85.44 218 ARG A CA 1
ATOM 1622 C C . ARG A 1 218 ? 9.901 19.205 -7.113 1.00 85.44 218 ARG A C 1
ATOM 1624 O O . ARG A 1 218 ? 10.694 19.066 -8.044 1.00 85.44 218 ARG A O 1
ATOM 1631 N N . LEU A 1 219 ? 9.085 18.237 -6.710 1.00 83.19 219 LEU A N 1
ATOM 1632 C CA . LEU A 1 219 ? 8.924 16.927 -7.338 1.00 83.19 219 LEU A CA 1
ATOM 1633 C C . LEU A 1 219 ? 7.729 16.918 -8.307 1.00 83.19 219 LEU A C 1
ATOM 1635 O O . LEU A 1 219 ? 6.956 17.872 -8.403 1.00 83.19 219 LEU A O 1
ATOM 1639 N N . SER A 1 220 ? 7.575 15.822 -9.049 1.00 77.06 220 SER A N 1
ATOM 1640 C CA . SER A 1 220 ? 6.501 15.643 -10.027 1.00 77.06 220 SER A CA 1
ATOM 1641 C C . SER A 1 220 ? 5.114 15.577 -9.374 1.00 77.06 220 SER A C 1
ATOM 1643 O O . SER A 1 220 ? 4.916 14.893 -8.375 1.00 77.06 220 SER A O 1
ATOM 1645 N N . THR A 1 221 ? 4.114 16.237 -9.962 1.00 80.69 221 THR A N 1
ATOM 1646 C CA . THR A 1 221 ? 2.746 16.252 -9.415 1.00 80.69 221 THR A CA 1
ATOM 1647 C C . THR A 1 221 ? 2.097 14.870 -9.499 1.00 80.69 221 THR A C 1
ATOM 1649 O O . THR A 1 221 ? 1.952 14.357 -10.615 1.00 80.69 221 THR A O 1
ATOM 1652 N N . PRO A 1 222 ? 1.652 14.266 -8.383 1.00 82.56 222 PRO A N 1
ATOM 1653 C CA . PRO A 1 222 ? 1.024 12.953 -8.404 1.00 82.56 222 PRO A CA 1
ATOM 1654 C C . PRO A 1 222 ? -0.237 12.974 -9.266 1.00 82.56 222 PRO A C 1
ATOM 1656 O O . PRO A 1 222 ? -0.870 14.003 -9.504 1.00 82.56 222 PRO A O 1
ATOM 1659 N N . GLN A 1 223 ? -0.617 11.807 -9.751 1.00 78.81 223 GLN A N 1
ATOM 1660 C CA . GLN A 1 223 ? -1.743 11.645 -10.646 1.00 78.81 223 GLN A CA 1
ATOM 1661 C C . GLN A 1 223 ? -2.891 10.921 -9.950 1.00 78.81 223 GLN A C 1
ATOM 1663 O O . GLN A 1 223 ? -2.674 9.929 -9.267 1.00 78.81 223 GLN A O 1
ATOM 1668 N N . ARG A 1 224 ? -4.130 11.376 -10.184 1.00 78.38 224 ARG A N 1
ATOM 1669 C CA . ARG A 1 224 ? -5.346 10.703 -9.697 1.00 78.38 224 ARG A CA 1
ATOM 1670 C C . ARG A 1 224 ? -6.317 10.320 -10.809 1.00 78.38 224 ARG A C 1
ATOM 1672 O O . ARG A 1 224 ? -6.342 10.996 -11.843 1.00 78.38 224 ARG A O 1
ATOM 1679 N N . ARG A 1 225 ? -7.104 9.263 -10.595 1.00 70.94 225 ARG A N 1
ATOM 1680 C CA . ARG A 1 225 ? -8.297 8.899 -11.378 1.00 70.94 225 ARG A CA 1
ATOM 1681 C C . ARG A 1 225 ? -9.392 8.400 -10.430 1.00 70.94 225 ARG A C 1
ATOM 1683 O O . ARG A 1 225 ? -9.104 7.616 -9.529 1.00 70.94 225 ARG A O 1
ATOM 1690 N N . PHE A 1 226 ? -10.618 8.859 -10.674 1.00 62.72 226 PHE A N 1
ATOM 1691 C CA . PHE A 1 226 ? -11.828 8.443 -9.972 1.00 62.72 226 PHE A CA 1
ATOM 1692 C C . PHE A 1 226 ? -12.814 7.905 -11.000 1.00 62.72 226 PHE A C 1
ATOM 1694 O O . PHE A 1 226 ? -13.204 8.655 -11.895 1.00 62.72 226 PHE A O 1
ATOM 1701 N N . ASP A 1 227 ? -13.223 6.650 -10.856 1.00 60.31 227 ASP A N 1
ATOM 1702 C CA . ASP A 1 227 ? -14.325 6.087 -11.634 1.00 60.31 227 ASP A CA 1
ATOM 1703 C C . ASP A 1 227 ? -15.509 5.852 -10.673 1.00 60.31 227 ASP A C 1
ATOM 1705 O O . ASP A 1 227 ? -15.359 5.196 -9.639 1.00 60.31 227 ASP A O 1
ATOM 1709 N N . ASP A 1 228 ? -16.666 6.453 -10.986 1.00 50.91 228 ASP A N 1
ATOM 1710 C CA . ASP A 1 228 ? -17.951 6.314 -10.274 1.00 50.91 228 ASP A CA 1
ATOM 1711 C C . ASP A 1 228 ? -17.870 6.384 -8.728 1.00 50.91 228 ASP A C 1
ATOM 1713 O O . ASP A 1 228 ? -18.480 5.587 -8.004 1.00 50.91 228 ASP A O 1
ATOM 1717 N N . ALA A 1 229 ? -17.124 7.357 -8.194 1.00 49.97 229 ALA A N 1
ATOM 1718 C CA . ALA A 1 229 ? -17.093 7.642 -6.760 1.00 49.97 229 ALA A CA 1
ATOM 1719 C C . ALA A 1 229 ? -18.424 8.278 -6.319 1.00 49.97 229 ALA A C 1
ATOM 1721 O O . ALA A 1 229 ? -18.640 9.478 -6.470 1.00 49.97 229 ALA A O 1
ATOM 1722 N N . VAL A 1 230 ? -19.340 7.454 -5.802 1.00 48.09 230 VAL A N 1
ATOM 1723 C CA . VAL A 1 230 ? -20.634 7.912 -5.259 1.00 48.09 230 VAL A CA 1
ATOM 1724 C C . VAL A 1 230 ? -20.509 8.359 -3.795 1.00 48.09 230 VAL A C 1
ATOM 1726 O O . VAL A 1 230 ? -21.342 9.128 -3.332 1.00 48.09 230 VAL A O 1
ATOM 1729 N N . ASP A 1 231 ? -19.459 7.918 -3.090 1.00 55.72 231 ASP A N 1
ATOM 1730 C CA . ASP A 1 231 ? -19.250 8.147 -1.656 1.00 55.72 231 ASP A CA 1
ATOM 1731 C C . ASP A 1 231 ? -17.788 8.508 -1.333 1.00 55.72 231 ASP A C 1
ATOM 1733 O O . ASP A 1 231 ? -16.851 8.097 -2.024 1.00 55.72 231 ASP A O 1
ATOM 1737 N N . THR A 1 232 ? -17.598 9.241 -0.235 1.00 67.75 232 THR A N 1
ATOM 1738 C CA . THR A 1 232 ? -16.293 9.544 0.360 1.00 67.75 232 THR A CA 1
ATOM 1739 C C . THR A 1 232 ? -15.614 8.264 0.862 1.00 67.75 232 THR A C 1
ATOM 1741 O O . THR A 1 232 ? -16.152 7.573 1.728 1.00 67.75 232 THR A O 1
ATOM 1744 N N . VAL A 1 233 ? -14.412 7.950 0.364 1.00 79.12 233 VAL A N 1
ATOM 1745 C CA . VAL A 1 233 ? -13.630 6.784 0.818 1.00 79.12 233 VAL A CA 1
ATOM 1746 C C . VAL A 1 233 ? -12.609 7.200 1.870 1.00 79.12 233 VAL A C 1
ATOM 1748 O O . VAL A 1 233 ? -11.656 7.917 1.568 1.00 79.12 233 VAL A O 1
ATOM 1751 N N . ALA A 1 234 ? -12.830 6.742 3.104 1.00 83.12 234 ALA A N 1
ATOM 1752 C CA . ALA A 1 234 ? -11.931 6.918 4.240 1.00 83.12 234 ALA A CA 1
ATOM 1753 C C . ALA A 1 234 ? -10.750 5.937 4.182 1.00 83.12 234 ALA A C 1
ATOM 1755 O O . ALA A 1 234 ? -10.949 4.764 3.870 1.00 83.12 234 ALA A O 1
ATOM 1756 N N . LEU A 1 235 ? -9.556 6.421 4.526 1.00 86.12 235 LEU A N 1
ATOM 1757 C CA . LEU A 1 235 ? -8.290 5.679 4.567 1.00 86.12 235 LEU A CA 1
ATOM 1758 C C . LEU A 1 235 ? -7.651 5.654 5.963 1.00 86.12 235 LEU A C 1
ATOM 1760 O O . LEU A 1 235 ? -6.976 4.689 6.313 1.00 86.12 235 LEU A O 1
ATOM 1764 N N . ALA A 1 236 ? -7.878 6.697 6.764 1.00 84.06 236 ALA A N 1
ATOM 1765 C CA . ALA A 1 236 ? -7.437 6.787 8.154 1.00 84.06 236 ALA A CA 1
ATOM 1766 C C . ALA A 1 236 ? -8.469 7.554 8.995 1.00 84.06 236 ALA A C 1
ATOM 1768 O O . ALA A 1 236 ? -9.243 8.348 8.463 1.00 84.06 236 ALA A O 1
ATOM 1769 N N . ARG A 1 237 ? -8.490 7.328 10.308 1.00 78.94 237 ARG A N 1
ATOM 1770 C CA . ARG A 1 237 ? -9.172 8.164 11.302 1.00 78.94 237 ARG A CA 1
ATOM 1771 C C . ARG A 1 237 ? -8.368 9.430 11.555 1.00 78.94 237 ARG A C 1
ATOM 1773 O O . ARG A 1 237 ? -7.139 9.425 11.547 1.00 78.94 237 ARG A O 1
ATOM 1780 N N . THR A 1 238 ? -9.072 10.505 11.856 1.00 72.94 238 THR A N 1
ATOM 1781 C CA . THR A 1 238 ? -8.478 11.704 12.439 1.00 72.94 238 THR A CA 1
ATOM 1782 C C . THR A 1 238 ? -8.399 11.530 13.940 1.00 72.94 238 THR A C 1
ATOM 1784 O O . THR A 1 238 ? -9.413 11.179 14.547 1.00 72.94 238 THR A O 1
ATOM 1787 N N . PRO A 1 239 ? -7.264 11.850 14.575 1.00 59.53 239 PRO A N 1
ATOM 1788 C CA . PRO A 1 239 ? -7.264 12.131 15.997 1.00 59.53 239 PRO A CA 1
ATOM 1789 C C . PRO A 1 239 ? -8.178 13.342 16.214 1.00 59.53 239 PRO A C 1
ATOM 1791 O O . PRO A 1 239 ? -7.808 14.475 15.908 1.00 59.53 239 PRO A O 1
ATOM 1794 N N . THR A 1 240 ? -9.418 13.130 16.653 1.00 51.22 240 THR A N 1
ATOM 1795 C CA . THR A 1 240 ? -10.294 14.240 17.025 1.00 51.22 240 THR A CA 1
ATOM 1796 C C . THR A 1 240 ? -9.584 15.046 18.105 1.00 51.22 240 THR A C 1
ATOM 1798 O O . THR A 1 240 ? -9.254 14.505 19.161 1.00 51.22 240 THR A O 1
ATOM 1801 N N . ALA A 1 241 ? -9.330 16.332 17.839 1.00 41.00 241 ALA A N 1
ATOM 1802 C CA . ALA A 1 241 ? -8.870 17.283 18.844 1.00 41.00 241 ALA A CA 1
ATOM 1803 C C . ALA A 1 241 ? -9.935 17.337 19.953 1.00 41.00 241 ALA A C 1
ATOM 1805 O O . ALA A 1 241 ? -10.945 18.023 19.818 1.00 41.00 241 ALA A O 1
ATOM 1806 N N . GLY A 1 242 ? -9.766 16.514 20.990 1.00 39.50 242 GLY A N 1
ATOM 1807 C CA . GLY A 1 242 ? -10.761 16.311 22.045 1.00 39.50 242 GLY A CA 1
ATOM 1808 C C . GLY A 1 242 ? -10.970 14.866 22.506 1.00 39.50 242 GLY A C 1
ATOM 1809 O O . GLY A 1 242 ? -11.617 14.671 23.527 1.00 39.50 242 GLY A O 1
ATOM 1810 N N . THR A 1 243 ? -10.409 13.855 21.837 1.00 38.06 243 THR A N 1
ATOM 1811 C CA . THR A 1 243 ? -10.369 12.476 22.364 1.00 38.06 243 THR A CA 1
ATOM 1812 C C . THR A 1 243 ? -8.932 12.009 22.530 1.00 38.06 243 THR A C 1
ATOM 1814 O O . THR A 1 243 ? -8.528 10.977 22.004 1.00 38.06 243 THR A O 1
ATOM 1817 N N . ASP A 1 244 ? -8.162 12.789 23.284 1.00 36.19 244 ASP A N 1
ATOM 1818 C CA . ASP A 1 244 ? -7.014 12.271 24.018 1.00 36.19 244 ASP A CA 1
ATOM 1819 C C . ASP A 1 244 ? -7.542 11.727 25.352 1.00 36.19 244 ASP A C 1
ATOM 1821 O O . ASP A 1 244 ? -7.429 12.318 26.424 1.00 36.19 244 ASP A O 1
ATOM 1825 N N . HIS A 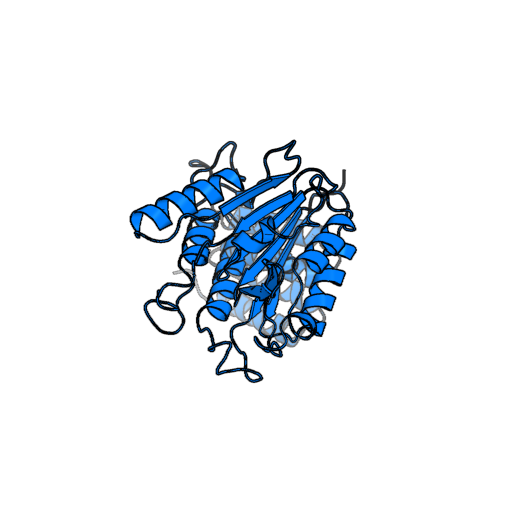1 245 ? -8.257 10.613 25.266 1.00 41.19 245 HIS A N 1
ATOM 1826 C CA . HIS A 1 245 ? -8.279 9.678 26.371 1.00 41.19 245 HIS A CA 1
ATOM 1827 C C . HIS A 1 245 ? -7.538 8.463 25.849 1.00 41.19 245 HIS A C 1
ATOM 1829 O O . HIS A 1 245 ? -8.147 7.512 25.360 1.00 41.19 245 HIS A O 1
ATOM 1835 N N . ALA A 1 246 ? -6.204 8.484 25.984 1.00 52.47 246 ALA A N 1
ATOM 1836 C CA . ALA A 1 246 ? -5.549 7.267 26.435 1.00 52.47 246 ALA A CA 1
ATOM 1837 C C . ALA A 1 246 ? -6.468 6.704 27.522 1.00 52.47 246 ALA A C 1
ATOM 1839 O O . ALA A 1 246 ? -6.757 7.402 28.501 1.00 52.47 246 ALA A O 1
ATOM 1840 N N . LEU A 1 247 ? -7.070 5.539 27.255 1.00 54.09 247 LEU A N 1
ATOM 1841 C CA . LEU A 1 247 ? -7.916 4.881 28.239 1.00 54.09 247 LEU A CA 1
ATOM 1842 C C . LEU A 1 247 ? -7.121 4.908 29.539 1.00 54.09 247 LEU A C 1
ATOM 1844 O O . LEU A 1 247 ? -5.935 4.562 29.526 1.00 54.09 247 LEU A O 1
ATOM 1848 N N . SER A 1 248 ? -7.740 5.363 30.632 1.00 68.00 248 SER A N 1
ATOM 1849 C CA . SER A 1 248 ? -7.083 5.212 31.924 1.00 68.00 248 SER A CA 1
ATOM 1850 C C . SER A 1 248 ? -6.655 3.745 32.051 1.00 68.00 248 SER A C 1
ATOM 1852 O O . SER A 1 248 ? -7.353 2.871 31.521 1.00 68.00 248 SER A O 1
ATOM 1854 N N . PRO A 1 249 ? -5.523 3.440 32.698 1.00 74.69 249 PRO A N 1
ATOM 1855 C CA . PRO A 1 249 ? -5.062 2.061 32.858 1.00 74.69 249 PRO A CA 1
ATOM 1856 C C . PRO A 1 249 ? -6.181 1.089 33.300 1.00 74.69 249 PRO A C 1
ATOM 1858 O O . PRO A 1 249 ? -6.291 -0.029 32.797 1.00 74.69 249 PRO A O 1
ATOM 1861 N N . GLU A 1 250 ? -7.105 1.562 34.140 1.00 72.56 250 GLU A N 1
ATOM 1862 C CA . GLU A 1 250 ? -8.308 0.850 34.592 1.00 72.56 250 GLU A CA 1
ATOM 1863 C C . GLU 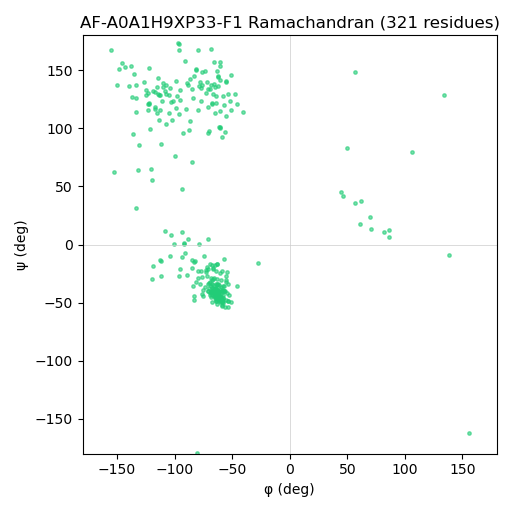A 1 250 ? -9.348 0.616 33.480 1.00 72.56 250 GLU A C 1
ATOM 1865 O O . GLU A 1 250 ? -9.906 -0.478 33.346 1.00 72.56 250 GLU A O 1
ATOM 1870 N N . ALA A 1 251 ? -9.608 1.629 32.650 1.00 64.81 251 ALA A N 1
ATOM 1871 C CA . ALA A 1 251 ? -10.496 1.512 31.500 1.00 64.81 251 ALA A CA 1
ATOM 1872 C C . ALA A 1 251 ? -9.889 0.608 30.414 1.00 64.81 251 ALA A C 1
ATOM 1874 O O . ALA A 1 251 ? -10.614 -0.169 29.795 1.00 64.81 251 ALA A O 1
ATOM 1875 N N . ALA A 1 252 ? -8.567 0.651 30.220 1.00 71.56 252 ALA A N 1
ATOM 1876 C CA . ALA A 1 252 ? -7.850 -0.235 29.307 1.00 71.56 252 ALA A CA 1
ATOM 1877 C C . ALA A 1 252 ? -7.979 -1.701 29.744 1.00 71.56 252 ALA A C 1
ATOM 1879 O O . ALA A 1 252 ? -8.301 -2.562 28.924 1.00 71.56 252 ALA A O 1
ATOM 1880 N N . LEU A 1 253 ? -7.835 -1.976 31.043 1.00 78.19 253 LEU A N 1
ATOM 1881 C CA . LEU A 1 253 ? -8.032 -3.313 31.597 1.00 78.19 253 LEU A CA 1
ATOM 1882 C C . LEU A 1 253 ? -9.488 -3.791 31.473 1.00 78.19 253 LEU A C 1
ATOM 1884 O O . LEU A 1 253 ? -9.723 -4.931 31.086 1.00 78.19 253 LEU A O 1
ATOM 1888 N N . THR A 1 254 ? -10.464 -2.914 31.717 1.00 70.56 254 THR A N 1
ATOM 1889 C CA . THR A 1 254 ? -11.897 -3.234 31.559 1.00 70.56 254 THR A CA 1
ATOM 1890 C C . THR A 1 254 ? -12.248 -3.572 30.104 1.00 70.56 254 THR A C 1
ATOM 1892 O O . THR A 1 254 ? -13.014 -4.496 29.827 1.00 70.56 254 THR A O 1
ATOM 1895 N N . VAL A 1 255 ? -11.678 -2.832 29.147 1.00 62.34 255 VAL A N 1
ATOM 1896 C CA . V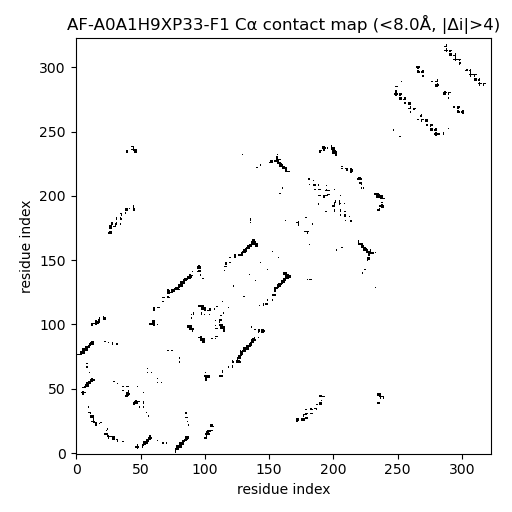AL A 1 255 ? -11.843 -3.110 27.714 1.00 62.34 255 VAL A CA 1
ATOM 1897 C C . VAL A 1 255 ? -11.192 -4.443 27.351 1.00 62.34 255 VAL A C 1
ATOM 1899 O O . VAL A 1 255 ? -11.829 -5.245 26.670 1.00 62.34 255 VAL A O 1
ATOM 1902 N N . ALA A 1 256 ? -9.981 -4.717 27.845 1.00 75.94 256 ALA A N 1
ATOM 1903 C CA . ALA A 1 256 ? -9.317 -6.002 27.644 1.00 75.94 256 ALA A CA 1
ATOM 1904 C C . ALA A 1 256 ? -10.162 -7.172 28.182 1.00 75.94 256 ALA A C 1
ATOM 1906 O O . ALA A 1 256 ? -10.366 -8.146 27.466 1.00 75.94 256 ALA A O 1
ATOM 1907 N N . GLU A 1 257 ? -10.721 -7.063 29.391 1.00 80.44 257 GLU A N 1
ATOM 1908 C CA . GLU A 1 257 ? -11.595 -8.090 29.984 1.00 80.44 257 GLU A CA 1
ATOM 1909 C C . GLU A 1 257 ? -12.827 -8.383 29.105 1.00 80.44 257 GLU A C 1
ATOM 1911 O O . GLU A 1 257 ? -13.183 -9.546 28.907 1.00 80.44 257 GLU A O 1
ATOM 1916 N N . ARG A 1 258 ? -13.444 -7.352 28.510 1.00 70.75 258 ARG A N 1
ATOM 1917 C CA . ARG A 1 258 ? -14.584 -7.530 27.594 1.00 70.75 258 ARG A CA 1
ATOM 1918 C C . ARG A 1 258 ? -14.177 -8.192 26.276 1.00 70.75 258 ARG A C 1
ATOM 1920 O O . ARG A 1 258 ? -14.859 -9.103 25.820 1.00 70.75 258 ARG A O 1
ATOM 1927 N N . VAL A 1 259 ? -13.055 -7.772 25.691 1.00 70.06 259 VAL A N 1
ATOM 1928 C CA . VAL A 1 259 ? -12.530 -8.351 24.443 1.00 70.06 259 VAL A CA 1
ATOM 1929 C C . VAL A 1 259 ? -12.148 -9.822 24.632 1.00 70.06 259 VAL A C 1
ATOM 1931 O O . VAL A 1 259 ? -12.414 -10.635 23.752 1.00 70.06 259 VAL A O 1
ATOM 1934 N N . ILE A 1 260 ? -11.587 -10.191 25.789 1.00 83.56 260 ILE A N 1
ATOM 1935 C CA . ILE A 1 260 ? -11.310 -11.595 26.134 1.00 83.56 260 ILE A CA 1
ATOM 1936 C C . ILE A 1 260 ? -12.607 -12.408 26.173 1.00 83.56 260 ILE A C 1
ATOM 1938 O O . ILE A 1 260 ? -12.642 -13.511 25.635 1.00 83.56 260 ILE A O 1
ATOM 1942 N N . ALA A 1 261 ? -13.672 -11.871 26.778 1.00 76.19 261 ALA A N 1
ATOM 1943 C CA . ALA A 1 261 ? -14.953 -12.567 26.905 1.00 76.19 261 ALA A CA 1
ATOM 1944 C C . ALA A 1 261 ? -15.652 -12.820 25.556 1.00 76.19 261 ALA A C 1
ATOM 1946 O O . ALA A 1 261 ? -16.409 -13.780 25.425 1.00 76.19 261 ALA A O 1
ATOM 1947 N N . GLU A 1 262 ? -15.409 -11.961 24.566 1.00 76.00 262 GLU A N 1
ATOM 1948 C CA . GLU A 1 262 ? -16.011 -12.038 23.229 1.00 76.00 262 GLU A CA 1
ATOM 1949 C C . GLU A 1 262 ? -15.137 -12.802 22.216 1.00 76.00 262 GLU A C 1
ATOM 1951 O O . GLU A 1 262 ? -15.593 -13.118 21.114 1.00 76.00 262 GLU A O 1
ATOM 1956 N N . ALA A 1 263 ? -13.886 -13.112 22.565 1.00 77.88 263 ALA A N 1
ATOM 1957 C CA . ALA A 1 263 ? -12.951 -13.764 21.660 1.00 77.88 263 ALA A CA 1
ATOM 1958 C C . ALA A 1 263 ? -13.315 -15.245 21.410 1.00 77.88 263 ALA A C 1
ATOM 1960 O O . ALA A 1 263 ? -13.664 -15.969 22.342 1.00 77.88 263 ALA A O 1
ATOM 1961 N N . PRO A 1 264 ? -13.176 -15.740 20.163 1.00 79.69 264 PRO A N 1
ATOM 1962 C CA . PRO A 1 264 ? -13.536 -17.116 19.811 1.00 79.69 264 PRO A CA 1
ATOM 1963 C C . PRO A 1 264 ? -12.555 -18.170 20.350 1.00 79.69 264 PRO A C 1
ATOM 1965 O O . PRO A 1 264 ? -12.933 -19.329 20.502 1.00 79.69 264 PRO A O 1
ATOM 1968 N N . ASP A 1 265 ? -11.304 -17.785 20.623 1.00 88.06 265 ASP A N 1
ATOM 1969 C CA . ASP A 1 265 ? -10.275 -18.636 21.221 1.00 88.06 265 ASP A CA 1
ATOM 1970 C C . ASP A 1 265 ? -9.203 -17.799 21.948 1.00 88.06 265 ASP A C 1
ATOM 1972 O O . ASP A 1 265 ? -9.119 -16.576 21.788 1.00 88.06 265 ASP A O 1
ATOM 1976 N N . ALA A 1 266 ? -8.361 -18.464 22.746 1.00 81.06 266 ALA A N 1
ATOM 1977 C CA . ALA A 1 266 ? -7.330 -17.818 23.560 1.00 81.06 266 ALA A CA 1
ATOM 1978 C C . ALA A 1 266 ? -6.276 -17.066 22.727 1.00 81.06 266 ALA A C 1
ATOM 1980 O O . ALA A 1 266 ? -5.805 -16.003 23.128 1.00 81.06 266 ALA A O 1
ATOM 1981 N N . ARG A 1 267 ? -5.934 -17.559 21.531 1.00 79.94 267 ARG A N 1
ATOM 1982 C CA . ARG A 1 267 ? -4.961 -16.894 20.651 1.00 79.94 267 ARG A CA 1
ATOM 1983 C C . ARG A 1 267 ? -5.554 -15.642 20.012 1.00 79.94 267 ARG A C 1
ATOM 1985 O O . ARG A 1 267 ? -4.844 -14.653 19.838 1.00 79.94 267 ARG A O 1
ATOM 1992 N N . ALA A 1 268 ? -6.836 -15.668 19.659 1.00 71.38 268 ALA A N 1
ATOM 1993 C CA . ALA A 1 268 ? -7.585 -14.505 19.206 1.00 71.38 268 ALA A CA 1
ATOM 1994 C C . ALA A 1 268 ? -7.695 -13.458 20.317 1.00 71.38 268 ALA A C 1
ATOM 1996 O O . ALA A 1 268 ? -7.443 -12.284 20.049 1.00 71.38 268 ALA A O 1
ATOM 1997 N N . ALA A 1 269 ? -7.957 -13.888 21.556 1.00 81.25 269 ALA A N 1
ATOM 1998 C CA . ALA A 1 269 ? -7.952 -13.014 22.722 1.00 81.25 269 ALA A CA 1
ATOM 1999 C C . ALA A 1 269 ? -6.587 -12.330 22.901 1.00 81.25 269 ALA A C 1
ATOM 2001 O O . ALA A 1 269 ? -6.535 -11.104 22.916 1.00 81.25 269 ALA A O 1
ATOM 2002 N N . ILE A 1 270 ? -5.480 -13.089 22.922 1.00 79.06 270 ILE A N 1
ATOM 2003 C CA . ILE A 1 270 ? -4.108 -12.553 23.047 1.00 79.06 270 ILE A CA 1
ATOM 2004 C C . ILE A 1 270 ? -3.820 -11.488 21.980 1.00 79.06 270 ILE A C 1
ATOM 2006 O O . ILE A 1 270 ? -3.361 -10.392 22.307 1.00 79.06 270 ILE A O 1
ATOM 2010 N N . ARG A 1 271 ? -4.127 -11.780 20.706 1.00 73.69 271 ARG A N 1
ATOM 2011 C CA . ARG A 1 271 ? -3.921 -10.832 19.596 1.00 73.69 271 ARG A CA 1
ATOM 2012 C C . ARG A 1 271 ? -4.729 -9.548 19.768 1.00 73.69 271 ARG A C 1
ATOM 2014 O O . ARG A 1 271 ? -4.241 -8.480 19.411 1.00 73.69 271 ARG A O 1
ATOM 2021 N N . ALA A 1 272 ? -5.952 -9.656 20.278 1.00 69.69 272 ALA A N 1
ATOM 2022 C CA . ALA A 1 272 ? -6.872 -8.534 20.390 1.00 69.69 272 ALA A CA 1
ATOM 2023 C C . ALA A 1 272 ? -6.583 -7.636 21.604 1.00 69.69 272 ALA A C 1
ATOM 2025 O O . ALA A 1 272 ? -6.863 -6.440 21.549 1.00 69.69 272 ALA A O 1
ATOM 2026 N N . VAL A 1 273 ? -6.012 -8.175 22.689 1.00 80.00 273 VAL A N 1
ATOM 2027 C CA . VAL A 1 273 ? -5.867 -7.424 23.950 1.00 80.00 273 VAL A CA 1
ATOM 2028 C C . VAL A 1 273 ? -4.474 -6.902 24.263 1.00 80.00 273 VAL A C 1
ATOM 2030 O O . VAL A 1 273 ? -4.362 -6.088 25.178 1.00 80.00 273 VAL A O 1
ATOM 2033 N N . SER A 1 274 ? -3.435 -7.299 23.517 1.00 74.56 274 SER A N 1
ATOM 2034 C CA . SER A 1 274 ? -2.041 -6.926 23.824 1.00 74.56 274 SER A CA 1
ATOM 2035 C C . SER A 1 274 ? -1.870 -5.417 24.036 1.00 74.56 274 SER A C 1
ATOM 2037 O O . SER A 1 274 ? -1.385 -4.995 25.077 1.00 74.56 274 SER A O 1
ATOM 2039 N N . ALA A 1 275 ? -2.380 -4.582 23.123 1.00 67.19 275 ALA A N 1
ATOM 2040 C CA . ALA A 1 275 ? -2.241 -3.126 23.227 1.00 67.19 275 ALA A CA 1
ATOM 2041 C C . ALA A 1 275 ? -2.951 -2.522 24.459 1.00 67.19 275 ALA A C 1
ATOM 2043 O O . ALA 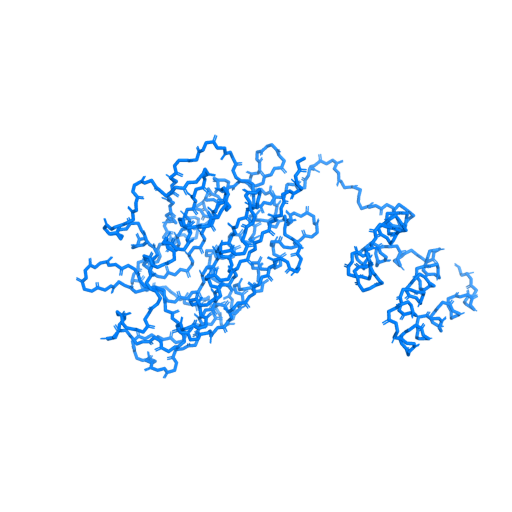A 1 275 ? -2.476 -1.547 25.047 1.00 67.19 275 ALA A O 1
ATOM 2044 N N . HIS A 1 276 ? -4.084 -3.099 24.869 1.00 76.12 276 HIS A N 1
ATOM 2045 C CA . HIS A 1 276 ? -4.843 -2.638 26.033 1.00 76.12 276 HIS A CA 1
ATOM 2046 C C . HIS A 1 276 ? -4.178 -3.069 27.341 1.00 76.12 276 HIS A C 1
ATOM 2048 O O . HIS A 1 276 ? -4.052 -2.264 28.264 1.00 76.12 276 HIS A O 1
ATOM 2054 N N . LEU A 1 277 ? -3.709 -4.317 27.401 1.00 79.38 277 LEU A N 1
ATOM 2055 C CA . LEU A 1 277 ? -2.987 -4.832 28.556 1.00 79.38 277 LEU A CA 1
ATOM 2056 C C . LEU A 1 277 ? -1.640 -4.130 28.733 1.00 79.38 277 LEU A C 1
ATOM 2058 O O . LEU A 1 277 ? -1.300 -3.789 29.857 1.00 79.38 277 LEU A O 1
ATOM 2062 N N . ASP A 1 278 ? -0.918 -3.822 27.658 1.00 76.62 278 ASP A N 1
ATOM 2063 C CA . ASP A 1 278 ? 0.361 -3.106 27.746 1.00 76.62 278 ASP A CA 1
ATOM 2064 C C . ASP A 1 278 ? 0.175 -1.661 28.238 1.00 76.62 278 ASP A C 1
ATOM 2066 O O . ASP A 1 278 ? 0.976 -1.160 29.027 1.00 76.62 278 ASP A O 1
ATOM 2070 N N . THR A 1 279 ? -0.934 -1.019 27.854 1.00 78.44 279 THR A N 1
ATOM 2071 C CA . THR A 1 279 ? -1.335 0.290 28.399 1.00 78.44 279 THR A CA 1
ATOM 2072 C C . THR A 1 279 ? -1.625 0.200 29.902 1.00 78.44 279 THR A C 1
ATOM 2074 O O . THR A 1 279 ? -1.174 1.049 30.668 1.00 78.44 279 THR A O 1
ATOM 2077 N N . ALA A 1 280 ? -2.340 -0.839 30.345 1.00 79.44 280 ALA A N 1
ATOM 2078 C CA . ALA A 1 280 ? -2.630 -1.061 31.762 1.00 79.44 280 ALA A CA 1
ATOM 2079 C C . ALA A 1 280 ? -1.381 -1.466 32.571 1.00 79.44 280 ALA A C 1
ATOM 2081 O O . ALA A 1 280 ? -1.252 -1.091 33.733 1.00 79.44 280 ALA A O 1
ATOM 2082 N N . ALA A 1 281 ? -0.439 -2.194 31.962 1.00 78.12 281 ALA A N 1
ATOM 2083 C CA . ALA A 1 281 ? 0.792 -2.663 32.601 1.00 78.12 281 ALA A CA 1
ATOM 2084 C C . ALA A 1 281 ? 1.752 -1.527 32.978 1.00 78.12 281 ALA A C 1
ATOM 2086 O O . ALA A 1 281 ? 2.612 -1.716 33.837 1.00 78.12 281 ALA A O 1
ATOM 2087 N N . ALA A 1 282 ? 1.617 -0.363 32.337 1.00 78.06 282 ALA A N 1
ATOM 2088 C CA . ALA A 1 282 ? 2.392 0.827 32.668 1.00 78.06 282 ALA A CA 1
ATOM 2089 C C . ALA A 1 282 ? 2.011 1.428 34.036 1.00 78.06 282 ALA A C 1
ATOM 2091 O O . ALA A 1 282 ? 2.786 2.214 34.580 1.00 78.06 282 ALA A O 1
ATOM 2092 N N . ASP A 1 283 ? 0.853 1.058 34.597 1.00 81.62 283 ASP A N 1
ATOM 2093 C CA . ASP A 1 283 ? 0.425 1.457 35.936 1.00 81.62 283 ASP A CA 1
ATOM 2094 C C . ASP A 1 283 ? 0.894 0.434 36.990 1.00 81.62 283 ASP A C 1
ATOM 2096 O O . ASP A 1 283 ? 0.439 -0.719 36.976 1.00 81.62 283 ASP A O 1
ATOM 2100 N N . PRO A 1 284 ? 1.762 0.826 37.944 1.00 80.31 284 PRO A N 1
ATOM 2101 C CA . PRO A 1 284 ? 2.228 -0.059 39.010 1.00 80.31 284 PRO A CA 1
ATOM 2102 C C . PRO A 1 284 ? 1.099 -0.686 39.838 1.00 80.31 284 PRO A C 1
ATOM 2104 O O . PRO A 1 284 ? 1.257 -1.809 40.313 1.00 80.31 284 PRO A O 1
ATOM 2107 N N . ALA A 1 285 ? -0.040 0.001 39.991 1.00 84.06 285 ALA A N 1
ATOM 2108 C CA . ALA A 1 285 ? -1.182 -0.504 40.751 1.00 84.06 285 ALA A CA 1
ATOM 2109 C C . ALA A 1 28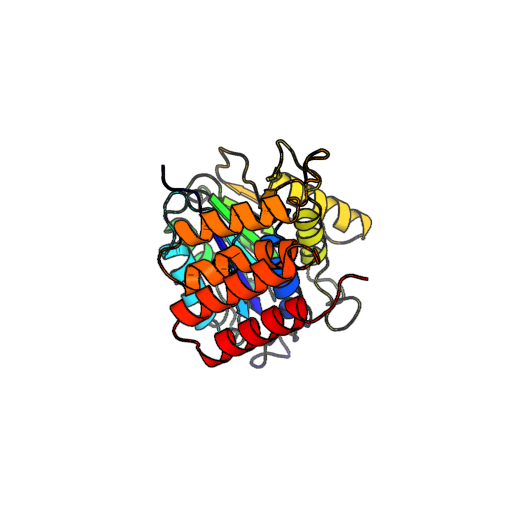5 ? -1.930 -1.640 40.027 1.00 84.06 285 ALA A C 1
ATOM 2111 O O . ALA A 1 285 ? -2.619 -2.432 40.671 1.00 84.06 285 ALA A O 1
ATOM 2112 N N . LEU A 1 286 ? -1.792 -1.740 38.700 1.00 85.06 286 LEU A N 1
ATOM 2113 C CA . LEU A 1 286 ? -2.476 -2.735 37.866 1.00 85.06 286 LEU A CA 1
ATOM 2114 C C . LEU A 1 286 ? -1.535 -3.781 37.263 1.00 85.06 286 LEU A C 1
ATOM 2116 O O . LEU A 1 286 ? -2.009 -4.817 36.790 1.00 85.06 286 LEU A O 1
ATOM 2120 N N . ALA A 1 287 ? -0.221 -3.550 37.299 1.00 79.62 287 ALA A N 1
ATOM 2121 C CA . ALA A 1 287 ? 0.783 -4.408 36.678 1.00 79.62 287 ALA A CA 1
ATOM 2122 C C . ALA A 1 287 ? 0.657 -5.883 37.099 1.00 79.62 287 ALA A C 1
ATOM 2124 O O . ALA A 1 287 ? 0.696 -6.765 36.242 1.00 79.62 287 ALA A O 1
ATOM 2125 N N . GLU A 1 288 ? 0.431 -6.172 38.388 1.00 87.50 288 GLU A N 1
ATOM 2126 C CA . GLU A 1 288 ? 0.224 -7.549 38.867 1.00 87.50 288 GLU A CA 1
ATOM 2127 C C . GLU A 1 288 ? -0.998 -8.198 38.198 1.00 87.50 288 GLU A C 1
ATOM 2129 O O . GLU A 1 288 ? -0.909 -9.308 37.669 1.00 87.50 288 GLU A O 1
ATOM 2134 N N . LYS A 1 289 ? -2.131 -7.485 38.171 1.00 87.75 289 LYS A N 1
ATOM 2135 C CA . LYS A 1 289 ? -3.384 -7.978 37.589 1.00 87.75 289 LYS A CA 1
ATOM 2136 C C . LYS A 1 289 ? -3.229 -8.240 36.089 1.00 87.75 289 LYS A C 1
ATOM 2138 O O . LYS A 1 289 ? -3.699 -9.264 35.606 1.00 87.75 289 LYS A O 1
ATOM 2143 N N . VAL A 1 290 ? -2.508 -7.380 35.369 1.00 87.75 290 VAL A N 1
ATOM 2144 C CA . VAL A 1 290 ? -2.208 -7.580 33.943 1.00 87.75 290 VAL A CA 1
ATOM 2145 C C . VAL A 1 290 ? -1.330 -8.812 33.704 1.00 87.75 290 VAL A C 1
ATOM 2147 O O . VAL A 1 290 ? -1.616 -9.595 32.797 1.00 87.75 290 VAL A O 1
ATOM 2150 N N . MET A 1 291 ? -0.287 -9.025 34.516 1.00 86.44 291 MET A N 1
ATOM 2151 C CA . MET A 1 291 ? 0.570 -10.212 34.386 1.00 86.44 291 MET A CA 1
ATOM 2152 C C . MET A 1 291 ? -0.217 -11.507 34.641 1.00 86.44 291 MET A C 1
ATOM 2154 O O . MET A 1 291 ? -0.032 -12.484 33.917 1.00 86.44 291 MET A O 1
ATOM 2158 N N . LEU A 1 292 ? -1.139 -11.510 35.610 1.00 87.56 292 LEU A N 1
ATOM 2159 C CA . LEU A 1 292 ? -2.036 -12.647 35.848 1.00 87.56 292 LEU A CA 1
ATOM 2160 C C . LEU A 1 292 ? -2.996 -12.884 34.672 1.00 87.56 292 LEU A C 1
ATOM 2162 O O . LEU A 1 292 ? -3.207 -14.033 34.289 1.00 87.56 292 LEU A O 1
ATOM 2166 N N . THR A 1 293 ? -3.522 -11.826 34.048 1.00 89.25 293 THR A N 1
ATOM 2167 C CA . THR A 1 293 ? -4.354 -11.955 32.841 1.00 89.25 293 THR A CA 1
ATOM 2168 C C . THR A 1 293 ? -3.578 -12.591 31.687 1.00 89.25 293 THR A C 1
ATOM 2170 O O . THR A 1 293 ? -4.079 -13.521 31.058 1.00 89.25 293 THR A O 1
ATOM 2173 N N . TYR A 1 294 ? -2.336 -12.160 31.433 1.00 83.50 294 TYR A N 1
ATOM 2174 C CA . TYR A 1 294 ? -1.481 -12.806 30.432 1.00 83.50 294 TYR A CA 1
ATOM 2175 C C . TYR A 1 294 ? -1.191 -14.273 30.775 1.00 83.50 294 TYR A C 1
ATOM 2177 O O . TYR A 1 294 ? -1.251 -15.115 29.884 1.00 83.50 294 TYR A O 1
ATOM 2185 N N . CYS A 1 295 ? -0.933 -14.599 32.046 1.00 87.00 295 CYS A N 1
ATOM 2186 C CA . CYS A 1 295 ? -0.740 -15.983 32.488 1.00 87.00 295 CYS A CA 1
ATOM 2187 C C . CYS A 1 295 ? -1.923 -16.871 32.076 1.00 87.00 295 CYS A C 1
ATOM 2189 O O . CYS A 1 295 ? -1.728 -17.856 31.372 1.00 87.00 295 CYS A O 1
ATOM 2191 N N . LEU A 1 296 ? -3.148 -16.472 32.432 1.00 89.31 296 LEU A N 1
ATOM 2192 C CA . LEU A 1 296 ? -4.366 -17.227 32.118 1.00 89.31 296 LEU A CA 1
ATOM 2193 C C . LEU A 1 296 ? -4.595 -17.376 30.609 1.00 89.31 296 LEU A C 1
ATOM 2195 O O . LEU A 1 296 ? -4.995 -18.441 30.141 1.00 89.31 296 LEU A O 1
ATOM 2199 N N . LEU A 1 297 ? -4.325 -16.320 29.838 1.00 87.69 297 LEU A N 1
ATOM 2200 C CA . LEU A 1 297 ? -4.462 -16.354 28.383 1.00 87.69 297 LEU A CA 1
ATOM 2201 C C . LEU A 1 297 ? -3.490 -17.346 27.733 1.00 87.69 297 LEU A C 1
ATOM 2203 O O . LEU A 1 297 ? -3.895 -18.094 26.845 1.00 87.69 297 LEU A O 1
ATOM 2207 N N . TYR A 1 298 ? -2.232 -17.380 28.181 1.00 83.19 298 TYR A N 1
ATOM 2208 C CA . TYR A 1 298 ? -1.233 -18.308 27.647 1.00 83.19 298 TYR A CA 1
ATOM 2209 C C . TYR A 1 298 ? -1.417 -19.748 28.156 1.00 83.19 298 TYR A C 1
ATOM 2211 O O . TYR A 1 298 ? -1.130 -20.679 27.408 1.00 83.19 298 TYR A O 1
ATOM 2219 N N . GLU A 1 299 ? -1.977 -19.966 29.353 1.00 89.12 299 GLU A N 1
ATOM 2220 C CA . GLU A 1 299 ? -2.433 -21.304 29.777 1.00 89.12 299 GLU A CA 1
ATOM 2221 C C . GLU A 1 299 ? -3.555 -21.817 28.869 1.00 89.12 299 GLU A C 1
ATOM 2223 O O . GLU A 1 299 ? -3.494 -22.942 28.378 1.00 89.12 299 GLU A O 1
ATOM 2228 N N . ALA A 1 300 ? -4.554 -20.976 28.580 1.00 88.38 300 ALA A N 1
ATOM 2229 C CA . ALA A 1 300 ? -5.664 -21.329 27.696 1.00 88.38 300 ALA A CA 1
ATOM 2230 C C . ALA A 1 300 ? -5.234 -21.537 26.230 1.00 88.38 300 ALA A C 1
ATOM 2232 O O . ALA A 1 300 ? -5.946 -22.187 25.464 1.00 88.38 300 ALA A O 1
ATOM 2233 N N . ALA A 1 301 ? -4.080 -20.994 25.837 1.00 86.00 301 ALA A N 1
ATOM 2234 C CA . ALA A 1 301 ? -3.472 -21.187 24.524 1.00 86.00 301 ALA A CA 1
ATOM 2235 C C . ALA A 1 301 ? -2.544 -22.418 24.440 1.00 86.00 301 ALA A C 1
ATOM 2237 O O . ALA A 1 301 ? -1.941 -22.621 23.386 1.00 86.00 301 ALA A O 1
ATOM 2238 N N . ASP A 1 302 ? -2.451 -23.228 25.505 1.00 90.88 302 ASP A N 1
ATOM 2239 C CA . ASP A 1 302 ? -1.564 -24.399 25.621 1.00 90.88 302 ASP A CA 1
ATOM 2240 C C . ASP A 1 302 ? -0.063 -24.038 25.529 1.00 90.88 302 ASP A C 1
ATOM 2242 O O . ASP A 1 302 ? 0.751 -24.757 24.952 1.00 90.88 302 ASP A O 1
ATOM 2246 N N . GLU A 1 303 ? 0.317 -22.890 26.110 1.00 79.25 303 GLU A N 1
ATOM 2247 C CA . GLU A 1 303 ? 1.692 -22.363 26.138 1.00 79.25 303 GLU A CA 1
ATOM 2248 C C . GLU A 1 303 ? 2.197 -22.190 27.595 1.00 79.25 303 GLU A C 1
ATOM 2250 O O . GLU A 1 303 ? 2.457 -21.073 28.063 1.00 79.25 303 GLU A O 1
ATOM 2255 N N . PRO A 1 304 ? 2.357 -23.297 28.354 1.00 85.94 304 PRO A N 1
ATOM 2256 C CA . PRO A 1 304 ? 2.565 -23.272 29.808 1.00 85.94 304 PRO A CA 1
ATOM 2257 C C . PRO A 1 304 ? 3.898 -22.642 30.240 1.00 85.94 304 PRO A C 1
ATOM 2259 O O . PRO A 1 304 ? 3.982 -22.039 31.310 1.00 85.94 304 PRO A O 1
ATOM 2262 N N . GLU A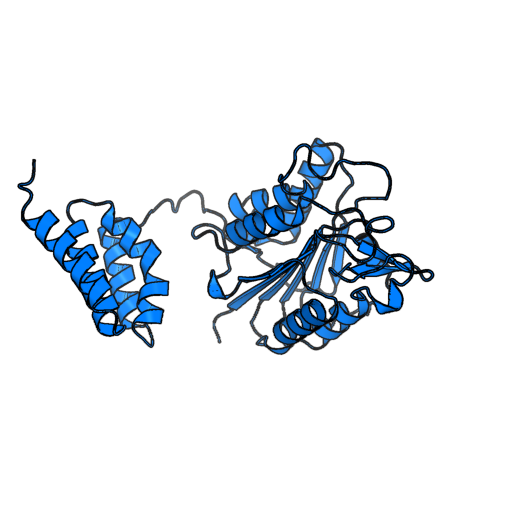 1 305 ? 4.942 -22.732 29.414 1.00 78.38 305 GLU A N 1
ATOM 2263 C CA . GLU A 1 305 ? 6.242 -22.109 29.703 1.00 78.38 305 GLU A CA 1
ATOM 2264 C C . GLU A 1 305 ? 6.143 -20.575 29.742 1.00 78.38 305 GLU A C 1
ATOM 2266 O O . GLU A 1 305 ? 6.763 -19.917 30.585 1.00 78.38 305 GLU A O 1
ATOM 2271 N N . ILE A 1 306 ? 5.321 -20.002 28.856 1.00 70.75 306 ILE A N 1
ATOM 2272 C CA . ILE A 1 306 ? 5.082 -18.558 28.767 1.00 70.75 306 ILE A CA 1
ATOM 2273 C C . ILE A 1 306 ? 4.180 -18.113 29.914 1.00 70.75 306 ILE A C 1
ATOM 2275 O O . ILE A 1 306 ? 4.495 -17.133 30.595 1.00 70.75 306 ILE A O 1
ATOM 2279 N N . ALA A 1 307 ? 3.115 -18.867 30.190 1.00 73.81 307 ALA A N 1
ATOM 2280 C CA . ALA A 1 307 ? 2.256 -18.623 31.342 1.00 73.81 307 ALA A CA 1
ATOM 2281 C C . ALA A 1 307 ? 3.058 -18.560 32.652 1.00 73.81 307 ALA A C 1
ATOM 2283 O O . ALA A 1 307 ? 2.984 -17.576 33.391 1.00 73.81 307 ALA A O 1
ATOM 2284 N N . GLN A 1 308 ? 3.933 -19.541 32.887 1.00 75.69 308 GLN A N 1
ATOM 2285 C CA . GLN A 1 308 ? 4.771 -19.586 34.083 1.00 75.69 308 GLN A CA 1
ATOM 2286 C C . GLN A 1 308 ? 5.758 -18.406 34.168 1.00 75.69 308 GLN A C 1
ATOM 2288 O O . GLN A 1 308 ? 6.117 -17.959 35.262 1.00 75.69 308 GLN A O 1
ATOM 2293 N N . ALA A 1 309 ? 6.207 -17.858 33.034 1.00 69.38 309 ALA A N 1
ATOM 2294 C CA . ALA A 1 309 ? 7.014 -16.640 33.020 1.00 69.38 309 ALA A CA 1
ATOM 2295 C C . ALA A 1 309 ? 6.219 -15.410 33.490 1.00 69.38 309 ALA A C 1
ATOM 2297 O O . ALA A 1 309 ? 6.752 -14.606 34.258 1.00 69.38 309 ALA A O 1
ATOM 2298 N N . TYR A 1 310 ? 4.957 -15.277 33.078 1.00 77.62 310 TYR A N 1
ATOM 2299 C CA . TYR A 1 310 ? 4.075 -14.200 33.533 1.00 77.62 310 TYR A CA 1
ATOM 2300 C C . TYR A 1 310 ? 3.659 -14.358 34.999 1.00 77.62 310 TYR A C 1
ATOM 2302 O O . TYR A 1 310 ? 3.660 -13.368 35.730 1.00 77.62 310 TYR A O 1
ATOM 2310 N N . LEU A 1 311 ? 3.423 -15.588 35.465 1.00 83.50 311 LEU A N 1
ATOM 2311 C CA . LEU A 1 311 ? 3.160 -15.865 36.879 1.00 83.50 311 LEU A CA 1
ATOM 2312 C C . LEU A 1 311 ? 4.318 -15.403 37.775 1.00 83.50 311 LEU A C 1
ATOM 2314 O O . LEU A 1 311 ? 4.101 -14.658 38.726 1.00 83.50 311 LEU A O 1
ATOM 2318 N N . ARG A 1 312 ? 5.566 -15.741 37.417 1.00 78.62 312 ARG A N 1
ATOM 2319 C CA . ARG A 1 312 ? 6.756 -15.283 38.160 1.00 78.62 312 ARG A CA 1
ATOM 2320 C C . ARG A 1 312 ? 6.883 -13.760 38.196 1.00 78.62 312 ARG A C 1
ATOM 2322 O O . ARG A 1 312 ? 7.313 -13.205 39.204 1.00 78.62 312 ARG A O 1
ATOM 2329 N N . LYS A 1 313 ? 6.518 -13.071 37.108 1.00 74.25 313 LYS A N 1
ATOM 2330 C CA . LYS A 1 313 ? 6.492 -11.599 37.075 1.00 74.25 313 LYS A CA 1
ATOM 2331 C C . LYS A 1 313 ? 5.434 -11.041 38.029 1.00 74.25 313 LYS A C 1
ATOM 2333 O O . LYS A 1 313 ? 5.731 -10.091 38.745 1.00 74.25 313 LYS A O 1
ATOM 2338 N N . ALA A 1 314 ? 4.242 -11.636 38.072 1.00 82.50 314 ALA A N 1
ATOM 2339 C CA . ALA A 1 314 ? 3.192 -11.240 39.009 1.00 82.50 314 ALA A CA 1
ATOM 2340 C C . ALA A 1 314 ? 3.629 -11.434 40.474 1.00 82.50 314 ALA A C 1
ATOM 2342 O O . ALA A 1 314 ? 3.493 -10.526 41.290 1.00 82.50 314 ALA A O 1
ATOM 2343 N N . GLU A 1 315 ? 4.232 -12.580 40.799 1.00 85.94 315 GLU A N 1
ATOM 2344 C CA . GLU A 1 315 ? 4.757 -12.870 42.141 1.00 85.94 315 GLU A CA 1
ATOM 2345 C C . GLU A 1 315 ? 5.865 -11.893 42.557 1.00 85.94 315 GLU A C 1
ATOM 2347 O O . GLU A 1 315 ? 5.881 -11.421 43.695 1.00 85.94 315 GLU A O 1
ATOM 2352 N N . ALA A 1 316 ? 6.764 -11.541 41.632 1.00 79.50 316 ALA A N 1
ATOM 2353 C CA . ALA A 1 316 ? 7.817 -10.560 41.878 1.00 79.50 316 ALA A CA 1
ATOM 2354 C C . ALA A 1 316 ? 7.253 -9.157 42.162 1.00 79.50 316 ALA A C 1
ATOM 2356 O O . ALA A 1 316 ? 7.760 -8.464 43.042 1.00 79.50 316 ALA A O 1
ATOM 2357 N N . LEU A 1 317 ? 6.188 -8.755 41.460 1.00 81.12 317 LEU A N 1
ATOM 2358 C CA . LEU A 1 317 ? 5.495 -7.487 41.709 1.00 81.12 317 LEU A CA 1
ATOM 2359 C C . LEU A 1 317 ? 4.828 -7.469 43.091 1.00 81.12 317 LEU A C 1
ATOM 2361 O O . LEU A 1 317 ? 4.939 -6.474 43.799 1.00 81.12 317 LEU A O 1
ATOM 2365 N N . ARG A 1 318 ? 4.224 -8.587 43.514 1.00 82.12 318 ARG A N 1
ATOM 2366 C CA . ARG A 1 318 ? 3.616 -8.734 44.847 1.00 82.12 318 ARG A CA 1
ATOM 2367 C C . ARG A 1 318 ? 4.650 -8.717 45.985 1.00 82.12 318 ARG A C 1
ATOM 2369 O O . ARG A 1 318 ? 4.335 -8.305 47.098 1.00 82.12 318 ARG A O 1
ATOM 2376 N N . ALA A 1 319 ? 5.872 -9.186 45.727 1.00 78.88 319 ALA A N 1
ATOM 2377 C CA . ALA A 1 319 ? 6.950 -9.254 46.716 1.00 78.88 319 ALA A CA 1
ATOM 2378 C C . ALA A 1 319 ? 7.708 -7.924 46.913 1.00 78.88 319 ALA A C 1
ATOM 2380 O O . ALA A 1 319 ? 8.443 -7.786 47.893 1.00 78.88 319 ALA A O 1
ATOM 2381 N N . SER A 1 320 ? 7.539 -6.952 46.012 1.00 70.88 320 SER A N 1
ATOM 2382 C CA . SER A 1 320 ? 8.102 -5.605 46.144 1.00 70.88 320 SER A CA 1
ATOM 2383 C C . SER A 1 320 ? 7.235 -4.754 47.086 1.00 70.88 320 SER A C 1
ATOM 2385 O O . SER A 1 320 ? 6.085 -4.475 46.751 1.00 70.88 320 SER A O 1
ATOM 2387 N N . PRO A 1 321 ? 7.741 -4.305 48.253 1.00 55.31 321 PRO A N 1
ATOM 2388 C CA . PRO A 1 321 ? 6.995 -3.384 49.099 1.00 55.31 321 PRO A CA 1
ATOM 2389 C C . PRO A 1 321 ? 6.852 -2.043 48.372 1.00 55.31 321 PRO A C 1
ATOM 2391 O O . PRO A 1 321 ? 7.843 -1.497 47.888 1.00 55.31 321 PRO A O 1
ATOM 2394 N N . SER A 1 322 ? 5.625 -1.523 48.297 1.00 52.72 322 SER A N 1
ATOM 2395 C CA . SER A 1 322 ? 5.325 -0.192 47.762 1.00 52.72 322 SER A CA 1
ATOM 2396 C C . SER A 1 322 ? 6.218 0.864 48.431 1.00 52.72 322 SER A C 1
ATOM 2398 O O . SER A 1 322 ? 6.120 1.052 49.647 1.00 52.72 322 SER A O 1
ATOM 2400 N N . ALA A 1 323 ? 7.088 1.507 47.650 1.00 41.06 323 ALA A N 1
ATOM 2401 C CA . ALA A 1 323 ? 7.841 2.698 48.045 1.00 41.06 323 ALA A CA 1
ATOM 2402 C C . ALA A 1 323 ? 7.008 3.963 47.817 1.00 41.06 323 ALA A C 1
ATOM 2404 O O . ALA A 1 323 ? 6.251 3.984 46.819 1.00 41.06 323 ALA A O 1
#

Radius of gyration: 22.58 Å; Cα contacts (8 Å, |Δi|>4): 651; chains: 1; bounding box: 46×46×76 Å

Solvent-accessible surface area (backbone atoms only — not comparable to full-atom values): 16516 Å² total; per-residue (Å²): 129,84,82,69,49,41,37,35,42,36,41,22,23,24,54,22,84,71,21,53,89,70,37,66,69,46,56,22,21,67,38,31,49,54,44,44,51,51,21,38,38,28,90,77,15,23,64,28,54,74,87,36,52,47,76,47,67,51,35,39,38,65,55,49,51,53,51,51,45,55,56,29,65,72,37,49,57,66,22,37,40,36,43,35,38,29,33,54,35,44,65,50,100,86,45,38,26,20,42,43,24,17,59,19,27,67,96,43,39,88,81,27,24,41,47,45,65,57,57,50,52,41,53,46,70,18,53,29,29,34,39,37,36,41,34,48,19,35,50,31,62,24,66,72,55,30,89,78,59,59,90,63,55,59,44,60,24,38,38,40,41,22,30,39,47,63,93,72,83,76,74,83,28,103,48,95,56,35,43,41,72,66,52,47,40,44,27,48,29,31,57,64,13,50,68,43,64,95,58,21,18,29,61,68,30,45,50,50,49,34,35,52,55,28,51,77,69,72,47,59,66,55,43,79,51,75,29,69,62,84,65,90,53,70,64,16,29,27,72,55,93,85,68,86,62,75,58,51,40,68,53,20,41,54,50,28,56,51,49,47,73,71,35,94,43,40,63,54,20,51,71,71,24,48,73,30,38,56,54,13,42,73,36,81,93,39,27,42,62,41,25,46,51,52,16,55,39,28,46,66,54,76,36,57,74,60,13,54,54,27,43,52,51,22,52,54,54,71,71,51,78,89,128

Organism: NCBI:txid155974

Secondary structure (DSSP, 8-state):
-PPPPEEEEEEE----TT-TTTS---SHHHHHHHHHHHHHT-TTTB-S-TTSEEEEES--HHHHHHHHHHHHHT--TT-EEEEEEEE-EEE-TTS-EEEPPTT--GGGHHHHSEEHHHHHHHHHH---SEEEEEEEETTTTHHHH-TTS-SS-SSS-EEEEE----SS---SSSSTTPPPHHHHHHHHHHHHTTT-BTTEEEHHHHHHHHHHHHHHTTPPPPEEEEES--S--EEEE---TT------HHHHHHHHHHHHHH-SSHHHHHHHHHHHHHHHHTSTTTHHHHHHHHHHHHHHTT-HHHHHHHHHHHHHHHHS---

InterPro domains:
  IPR011600 Peptidase C14, caspase domain [PF00656] (7-217)
  IPR029030 Caspase-like domain superfamily [SSF52129] (5-214)
  IPR052039 Caspase-related proteases and regulators [PTHR22576] (7-146)

pLDDT: mean 78.99, std 16.57, range [28.83, 98.56]

Mean predicted aligned error: 13.91 Å

Sequence (323 aa):
MAERTYRALLVTNGAFPDDPGGLAPLLGPARDAELMRSALTDPRTGLHLPADVRVVADADQRGVLVALDEFFDGAARDDQLLLYYSGHGKLDAHGNLHLAARDTRADRIMSTGVAARAVVEMMAASRARAKVVLLDCCHSGGFKSAPDLPRHLGGRGVFVLASSLSVQLTRDAEQPGEPSPFTRYAAECLAAGHPATGGYVTVDDLYRHIADRMADARLSTPQRRFDDAVDTVALARTPTAGTDHALSPEAALTVAERVIAEAPDARAAIRAVSAHLDTAAADPALAEKVMLTYCLLYEAADEPEIAQAYLRKAEALRASPSA

Nearest PDB structures (foldseek):
  6yn8-assembly1_A  TM=7.210E-01  e=7.221E-11  Homo sapiens
  7ak0-assembly1_B  TM=7.496E-01  e=2.146E-10  Homo sapiens
  3uoa-assembly1_B  TM=7.371E-01  e=4.270E-10  Homo sapiens
  3v4o-assembly1_A-2  TM=7.410E-01  e=8.998E-10  Homo sapiens
  8v4x-assembly2_D  TM=7.079E-01  e=1.596E-09  Homo sapiens